Protein AF-A0A7C2CT03-F1 (afdb_monomer_lite)

Secondary structure (DSSP, 8-state):
--SHHHHHHHHHHHHHHHHHHHHHHHHHHHHTSHHHHHHHHHHHHHHT-HHHHHHHB-HHHHHHHT--HHHHHHHHHHHHTTPPPPPEEEEEEEPPSSTTEEEEEEEETT--TT-TTS--EEEEEEEETTEEEE-HHHHHHHHHHHHHHHTT--HHHHHHHHHHHHHHTT--S---STT----S-------

Foldseek 3Di:
DPDVVVVVVVVVVVVVVVVVVVVVVVVVVVCLDPVVLVVQCVVCQQVVVLVSQVVQADPCLCVQFVDDSVLSSVLSCVLQPPHGFADWDDKDWDDDPDPQKTKIFTDGPPQDPPDPPQQTQIWMWGQDPVGIGTPNVLNSLSSQLNSCVVVVDDSVVSLVVSVVSSVVSVGPQDDSPPSPRCPDPDPPPDD

Structure (mmCIF, N/CA/C/O backbone):
data_AF-A0A7C2CT03-F1
#
_entry.id   AF-A0A7C2CT03-F1
#
loop_
_atom_site.group_PDB
_atom_site.id
_atom_site.type_symbol
_atom_site.label_atom_id
_atom_site.label_alt_id
_atom_site.label_comp_id
_atom_site.label_asym_id
_atom_site.label_entity_id
_atom_site.label_seq_id
_atom_site.pdbx_PDB_ins_code
_atom_site.Cartn_x
_atom_site.Cartn_y
_atom_site.Cartn_z
_atom_site.occupancy
_atom_site.B_iso_or_equiv
_atom_site.auth_seq_id
_atom_site.auth_comp_id
_atom_site.auth_asym_id
_atom_site.auth_atom_id
_atom_site.pdbx_PDB_model_num
ATOM 1 N N . MET A 1 1 ? -24.334 -11.521 59.428 1.00 44.00 1 MET A N 1
ATOM 2 C CA . MET A 1 1 ? -23.231 -11.065 58.547 1.00 44.00 1 MET A CA 1
ATOM 3 C C . MET A 1 1 ? -23.462 -11.586 57.113 1.00 44.00 1 MET A C 1
ATOM 5 O O . MET A 1 1 ? -22.978 -12.649 56.764 1.00 44.00 1 MET A O 1
ATOM 9 N N . ARG A 1 2 ? -24.304 -10.932 56.291 1.00 47.50 2 ARG A N 1
ATOM 10 C CA . ARG A 1 2 ? -24.638 -11.388 54.908 1.00 47.50 2 ARG A CA 1
ATOM 11 C C . ARG A 1 2 ? -24.599 -10.282 53.842 1.00 47.50 2 ARG A C 1
ATOM 13 O O . ARG A 1 2 ? -24.749 -10.568 52.660 1.00 47.50 2 ARG A O 1
ATOM 20 N N . VAL A 1 3 ? -24.374 -9.032 54.247 1.00 48.06 3 VAL A N 1
ATOM 21 C CA . VAL A 1 3 ? -24.504 -7.856 53.368 1.00 48.06 3 VAL A CA 1
ATOM 22 C C . VAL A 1 3 ? -23.228 -7.608 52.544 1.00 48.06 3 VAL A C 1
ATOM 24 O O . VAL A 1 3 ? -23.310 -7.274 51.369 1.00 48.06 3 VAL A O 1
ATOM 27 N N . VAL A 1 4 ? -22.048 -7.921 53.089 1.00 50.97 4 VAL A N 1
ATOM 28 C CA . VAL A 1 4 ? -20.743 -7.613 52.463 1.00 50.97 4 VAL A CA 1
ATOM 29 C C . VAL A 1 4 ? -20.456 -8.426 51.184 1.00 50.97 4 VAL A C 1
ATOM 31 O O . VAL A 1 4 ? -19.754 -7.963 50.288 1.00 50.97 4 VAL A O 1
ATOM 34 N N . ILE A 1 5 ? -21.020 -9.633 51.048 1.00 50.72 5 ILE A N 1
ATOM 35 C CA . ILE A 1 5 ? -20.765 -10.518 49.891 1.00 50.72 5 ILE A CA 1
ATOM 36 C C . ILE A 1 5 ? -21.549 -10.062 48.646 1.00 50.72 5 ILE A C 1
ATOM 38 O O . ILE A 1 5 ? -21.087 -10.249 47.518 1.00 50.72 5 ILE A O 1
ATOM 42 N N . LYS A 1 6 ? -22.721 -9.437 48.831 1.00 52.91 6 LYS A N 1
ATOM 43 C CA . LYS A 1 6 ? -23.596 -9.017 47.724 1.00 52.91 6 LYS A CA 1
ATOM 44 C C . LYS A 1 6 ? -23.048 -7.782 47.000 1.00 52.91 6 LYS A C 1
ATOM 46 O O . LYS A 1 6 ? -23.176 -7.700 45.781 1.00 52.91 6 LYS A O 1
ATOM 51 N N . ASP A 1 7 ? -22.373 -6.887 47.721 1.00 60.88 7 ASP A N 1
ATOM 52 C CA . ASP A 1 7 ? -21.761 -5.691 47.133 1.00 60.88 7 ASP A CA 1
ATOM 53 C C . ASP A 1 7 ? -20.456 -5.990 46.396 1.00 60.88 7 ASP A C 1
ATOM 55 O O . ASP A 1 7 ? -20.262 -5.480 45.296 1.00 60.88 7 ASP A O 1
ATOM 59 N N . ARG A 1 8 ? -19.600 -6.893 46.898 1.00 62.38 8 ARG A N 1
ATOM 60 C CA . ARG A 1 8 ? -18.365 -7.283 46.185 1.00 62.38 8 ARG A CA 1
ATOM 61 C C . ARG A 1 8 ? -18.630 -7.808 44.770 1.00 62.38 8 ARG A C 1
ATOM 63 O O . ARG A 1 8 ? -17.858 -7.516 43.865 1.00 62.38 8 ARG A O 1
ATOM 70 N N . ARG A 1 9 ? -19.735 -8.534 44.558 1.00 68.38 9 ARG A N 1
ATOM 71 C CA . ARG A 1 9 ? -20.141 -9.011 43.222 1.00 68.38 9 ARG A CA 1
ATOM 72 C C . ARG A 1 9 ? -20.568 -7.872 42.293 1.00 68.38 9 ARG A C 1
ATOM 74 O O . ARG A 1 9 ? -20.219 -7.902 41.121 1.00 68.38 9 ARG A O 1
ATOM 81 N N . LYS A 1 10 ? -21.276 -6.860 42.805 1.00 73.25 10 LYS A N 1
ATOM 82 C CA . LYS A 1 10 ? -21.653 -5.671 42.020 1.00 73.25 10 LYS A CA 1
ATOM 83 C C . LYS A 1 10 ? -20.421 -4.863 41.618 1.00 73.25 10 LYS A C 1
ATOM 85 O O . LYS A 1 10 ? -20.280 -4.522 40.450 1.00 73.25 10 LYS A O 1
ATOM 90 N N . TRP A 1 11 ? -19.500 -4.641 42.554 1.00 76.75 11 TRP A N 1
ATOM 91 C CA . TRP A 1 11 ? -18.239 -3.948 42.282 1.00 76.75 11 TRP A CA 1
ATOM 92 C C . TRP A 1 11 ? -17.339 -4.724 41.314 1.00 76.75 11 TRP A C 1
ATOM 94 O O . TRP A 1 11 ? -16.719 -4.111 40.452 1.00 76.75 11 TRP A O 1
ATOM 104 N N . ALA A 1 12 ? -17.328 -6.059 41.379 1.00 78.12 12 ALA A N 1
ATOM 105 C CA . ALA A 1 12 ? -16.623 -6.892 40.406 1.00 78.12 12 ALA A CA 1
ATOM 106 C C . ALA A 1 12 ? -17.207 -6.762 38.986 1.00 78.12 12 ALA A C 1
ATOM 108 O O . ALA A 1 12 ? -16.449 -6.631 38.032 1.00 78.12 12 ALA A O 1
ATOM 109 N N . ILE A 1 13 ? -18.537 -6.738 38.836 1.00 82.00 13 ILE A N 1
ATOM 110 C CA . ILE A 1 13 ? -19.192 -6.539 37.530 1.00 82.00 13 ILE A CA 1
ATOM 111 C C . ILE A 1 13 ? -18.878 -5.146 36.969 1.00 82.00 13 ILE A C 1
ATOM 113 O O . ILE A 1 13 ? -18.538 -5.024 35.795 1.00 82.00 13 ILE A O 1
ATOM 117 N N . VAL A 1 14 ? -18.934 -4.104 37.806 1.00 80.88 14 VAL A N 1
ATOM 118 C CA . VAL A 1 14 ? -18.576 -2.734 37.404 1.00 80.88 14 VAL A CA 1
ATOM 119 C C . VAL A 1 14 ? -17.105 -2.652 36.990 1.00 80.88 14 VAL A C 1
ATOM 121 O O . VAL A 1 14 ? -16.802 -2.084 35.946 1.00 80.88 14 VAL A O 1
ATOM 124 N N . ALA A 1 15 ? -16.192 -3.267 37.745 1.00 80.38 15 ALA A N 1
ATOM 125 C CA . ALA A 1 15 ? -14.771 -3.294 37.407 1.00 80.38 15 ALA A CA 1
ATOM 126 C C . ALA A 1 15 ? -14.503 -4.015 36.077 1.00 80.38 15 ALA A C 1
ATOM 128 O O . ALA A 1 15 ? -13.742 -3.513 35.254 1.00 80.38 15 ALA A O 1
ATOM 129 N N . VAL A 1 16 ? -15.165 -5.150 35.823 1.00 84.12 16 VAL A N 1
ATOM 130 C CA . VAL A 1 16 ? -15.062 -5.866 34.541 1.00 84.12 16 VAL A CA 1
ATOM 131 C C . VAL A 1 16 ? -15.624 -5.025 33.395 1.00 84.12 16 VAL A C 1
ATOM 133 O O . VAL A 1 16 ? -14.984 -4.929 32.353 1.00 84.12 16 VAL A O 1
ATOM 136 N N . ALA A 1 17 ? -16.767 -4.361 33.581 1.00 79.69 17 ALA A N 1
ATOM 137 C CA . ALA A 1 17 ? -17.342 -3.479 32.566 1.00 79.69 17 ALA A CA 1
ATOM 138 C C . ALA A 1 17 ? -16.421 -2.288 32.240 1.00 79.69 17 ALA A C 1
ATOM 140 O O . ALA A 1 17 ? -16.246 -1.950 31.071 1.00 79.69 17 ALA A O 1
ATOM 141 N N . VAL A 1 18 ? -15.781 -1.692 33.251 1.00 86.12 18 VAL A N 1
ATOM 142 C CA . VAL A 1 18 ? -14.816 -0.597 33.070 1.00 86.12 18 VAL A CA 1
ATOM 143 C C . VAL A 1 18 ? -13.539 -1.085 32.385 1.00 86.12 18 VAL A C 1
ATOM 145 O O . VAL A 1 18 ? -13.058 -0.422 31.470 1.00 86.12 18 VAL A O 1
ATOM 148 N N . LEU A 1 19 ? -13.011 -2.255 32.759 1.00 87.06 19 LEU A N 1
ATOM 149 C CA . LEU A 1 19 ? -11.838 -2.847 32.107 1.00 87.06 19 LEU A CA 1
ATOM 150 C C . LEU A 1 19 ? -12.119 -3.204 30.645 1.00 87.06 19 LEU A C 1
ATOM 152 O O . LEU A 1 19 ? -11.306 -2.889 29.782 1.00 87.06 19 LEU A O 1
ATOM 156 N N . LEU A 1 20 ? -13.275 -3.804 30.350 1.00 86.50 20 LEU A N 1
ATOM 157 C CA . LEU A 1 20 ? -13.686 -4.118 28.980 1.00 86.50 20 LEU A CA 1
ATOM 158 C C . LEU A 1 20 ? -13.926 -2.846 28.157 1.00 86.50 20 LEU A C 1
ATOM 160 O O . LEU A 1 20 ? -13.494 -2.777 27.010 1.00 86.50 20 LEU A O 1
ATOM 164 N N . GLY A 1 21 ? -14.553 -1.820 28.741 1.00 83.19 21 GLY A N 1
ATOM 165 C CA . GLY A 1 21 ? -14.754 -0.522 28.092 1.00 83.19 21 GLY A CA 1
ATOM 166 C C . GLY A 1 21 ? -13.437 0.204 27.806 1.00 83.19 21 GLY A C 1
ATOM 167 O O . GLY A 1 21 ? -13.223 0.683 26.692 1.00 83.19 21 GLY A O 1
ATOM 168 N N . GLY A 1 22 ? -12.520 0.226 28.775 1.00 80.56 22 GLY A N 1
ATOM 169 C CA . GLY A 1 22 ? -11.178 0.787 28.616 1.00 80.56 22 GLY A CA 1
ATOM 170 C C . GLY A 1 22 ? -10.348 0.028 27.582 1.00 80.56 22 GLY A C 1
ATOM 171 O O . GLY A 1 22 ? -9.748 0.646 26.704 1.00 80.56 22 GLY A O 1
ATOM 172 N N . ALA A 1 23 ? -10.376 -1.307 27.617 1.00 82.81 23 ALA A N 1
ATOM 173 C CA . ALA A 1 23 ? -9.714 -2.154 26.628 1.00 82.81 23 ALA A CA 1
ATOM 174 C C . ALA A 1 23 ? -10.287 -1.943 25.220 1.00 82.81 23 ALA A C 1
ATOM 176 O O . ALA A 1 23 ? -9.527 -1.868 24.258 1.00 82.81 23 ALA A O 1
ATOM 177 N N . TYR A 1 24 ? -11.606 -1.782 25.089 1.00 84.25 24 TYR A N 1
ATOM 178 C CA . TYR A 1 24 ? -12.254 -1.493 23.812 1.00 84.25 24 TYR A CA 1
ATOM 179 C C . TYR A 1 24 ? -11.849 -0.126 23.250 1.00 84.25 24 TYR A C 1
ATOM 181 O O . TYR A 1 24 ? -11.524 -0.023 22.068 1.00 84.25 24 TYR A O 1
ATOM 189 N N . LEU A 1 25 ? -11.816 0.920 24.081 1.00 80.19 25 LEU A N 1
ATOM 190 C CA . LEU A 1 25 ? -11.365 2.251 23.666 1.00 80.19 25 LEU A CA 1
ATOM 191 C C . LEU A 1 25 ? -9.887 2.243 23.261 1.00 80.19 25 LEU A C 1
ATOM 193 O O . LEU A 1 25 ? -9.548 2.757 22.197 1.00 80.19 25 LEU A O 1
ATOM 197 N N . ALA A 1 26 ? -9.023 1.608 24.056 1.00 77.56 26 ALA A N 1
ATOM 198 C CA . ALA A 1 26 ? -7.605 1.460 23.738 1.00 77.56 26 ALA A CA 1
ATOM 199 C C . ALA A 1 26 ? -7.395 0.681 22.431 1.00 77.56 26 ALA A C 1
ATOM 201 O O . ALA A 1 26 ? -6.629 1.111 21.570 1.00 77.56 26 ALA A O 1
ATOM 202 N N . TYR A 1 27 ? -8.127 -0.420 22.241 1.00 78.06 27 TYR A N 1
ATOM 203 C CA . TYR A 1 27 ? -8.099 -1.200 21.006 1.00 78.06 27 TYR A CA 1
ATOM 204 C C . TYR A 1 27 ? -8.574 -0.378 19.807 1.00 78.06 27 TYR A C 1
ATOM 206 O O . TYR A 1 27 ? -7.917 -0.370 18.769 1.00 78.06 27 TYR A O 1
ATOM 214 N N . ARG A 1 28 ? -9.672 0.371 19.949 1.00 78.56 28 ARG A N 1
ATOM 215 C CA . ARG A 1 28 ? -10.188 1.245 18.891 1.00 78.56 28 ARG A CA 1
ATOM 216 C C . ARG A 1 28 ? -9.162 2.303 18.497 1.00 78.56 28 ARG A C 1
ATOM 218 O O . ARG A 1 28 ? -8.907 2.465 17.307 1.00 78.56 28 ARG A O 1
ATOM 225 N N . HIS A 1 29 ? -8.543 2.967 19.474 1.00 77.19 29 HIS A N 1
ATOM 226 C CA . HIS A 1 29 ? -7.478 3.937 19.222 1.00 77.19 29 HIS A CA 1
ATOM 227 C C . HIS A 1 29 ? -6.274 3.297 18.526 1.00 77.19 29 HIS A C 1
ATOM 229 O O . HIS A 1 29 ? -5.779 3.842 17.539 1.00 77.19 29 HIS A O 1
ATOM 235 N N . TYR A 1 30 ? -5.851 2.115 18.975 1.00 74.88 30 TYR A N 1
ATOM 236 C CA . TYR A 1 30 ? -4.737 1.383 18.379 1.00 74.88 30 TYR A CA 1
ATOM 237 C C . TYR A 1 30 ? -5.008 0.970 16.925 1.00 74.88 30 TYR A C 1
ATOM 239 O O . TYR A 1 30 ? -4.177 1.222 16.053 1.00 74.88 30 TYR A O 1
ATOM 247 N N . VAL A 1 31 ? -6.183 0.407 16.634 1.00 78.31 31 VAL A N 1
ATOM 248 C CA . VAL A 1 31 ? -6.575 -0.021 15.278 1.00 78.31 31 VAL A CA 1
ATOM 249 C C . VAL A 1 31 ? -6.737 1.170 14.329 1.00 78.31 31 VAL A C 1
ATOM 251 O O . VAL A 1 31 ? -6.505 1.034 13.131 1.00 78.31 31 VAL A O 1
ATOM 254 N N . SER A 1 32 ? -7.086 2.347 14.855 1.00 76.88 32 SER A N 1
ATOM 255 C CA . SER A 1 32 ? -7.121 3.602 14.094 1.00 76.88 32 SER A CA 1
ATOM 256 C C . SER A 1 32 ? -5.772 4.320 13.995 1.00 76.88 32 SER A C 1
ATOM 258 O O . SER A 1 32 ? -5.695 5.375 13.366 1.00 76.88 32 SER A O 1
ATOM 260 N N . SER A 1 33 ? -4.718 3.796 14.630 1.00 86.69 33 SER A N 1
ATOM 261 C CA . SER A 1 33 ? -3.406 4.435 14.592 1.00 86.69 33 SER A CA 1
ATOM 262 C C . SER A 1 33 ? -2.794 4.321 13.192 1.00 86.69 33 SER A C 1
ATOM 264 O O . SER A 1 33 ? -2.922 3.282 12.534 1.00 86.69 33 SER A O 1
ATOM 266 N N . PRO A 1 34 ? -2.084 5.359 12.728 1.00 89.50 34 PRO A N 1
ATOM 267 C CA . PRO A 1 34 ? -1.497 5.345 11.395 1.00 89.50 34 PRO A CA 1
ATOM 268 C C . PRO A 1 34 ? -0.425 4.252 11.272 1.00 89.50 34 PRO A C 1
ATOM 270 O O . PRO A 1 34 ? -0.328 3.592 10.242 1.00 89.50 34 PRO A O 1
ATOM 273 N N . TYR A 1 35 ? 0.300 3.959 12.357 1.00 89.44 35 TYR A N 1
ATOM 274 C CA . TYR A 1 35 ? 1.251 2.848 12.402 1.00 89.44 35 TYR A CA 1
ATOM 275 C C . TYR A 1 35 ? 0.579 1.489 12.149 1.00 89.44 35 TYR A C 1
ATOM 277 O O . TYR A 1 35 ? 1.067 0.701 11.340 1.00 89.44 35 TYR A O 1
ATOM 285 N N . PHE A 1 36 ? -0.565 1.217 12.786 1.00 91.00 36 PHE A N 1
ATOM 286 C CA . PHE A 1 36 ? -1.291 -0.040 12.586 1.00 91.00 36 PHE A CA 1
ATOM 287 C C . PHE A 1 36 ? -1.796 -0.191 11.147 1.00 91.00 36 PHE A C 1
ATOM 289 O O . PHE A 1 36 ? -1.672 -1.263 10.549 1.00 91.00 36 PHE A O 1
ATOM 296 N N . ILE A 1 37 ? -2.332 0.889 10.570 1.00 92.69 37 ILE A N 1
ATOM 297 C CA . ILE A 1 37 ? -2.778 0.910 9.172 1.00 92.69 37 ILE A CA 1
ATOM 298 C C . ILE A 1 37 ? -1.597 0.662 8.237 1.00 92.69 37 ILE A C 1
ATOM 300 O O . ILE A 1 37 ? -1.712 -0.162 7.333 1.00 92.69 37 ILE A O 1
ATOM 304 N N . LYS A 1 38 ? -0.449 1.300 8.489 1.00 93.31 38 LYS A N 1
ATOM 305 C CA . LYS A 1 38 ? 0.784 1.075 7.731 1.00 93.31 38 LYS A CA 1
ATOM 306 C C . LYS A 1 38 ? 1.237 -0.384 7.797 1.00 93.31 38 LYS A C 1
ATOM 308 O O . LYS A 1 38 ? 1.501 -0.976 6.755 1.00 93.31 38 LYS A O 1
ATOM 313 N N . GLU A 1 39 ? 1.298 -0.995 8.979 1.00 94.06 39 GLU A N 1
ATOM 314 C CA . GLU A 1 39 ? 1.708 -2.401 9.123 1.00 94.06 39 GLU A CA 1
ATOM 315 C C . GLU A 1 39 ? 0.755 -3.351 8.387 1.00 94.06 39 GLU A C 1
ATOM 317 O O . GLU A 1 39 ? 1.200 -4.263 7.684 1.00 94.06 39 GLU A O 1
ATOM 322 N N . ARG A 1 40 ? -0.559 -3.106 8.471 1.00 94.44 40 ARG A N 1
ATOM 323 C CA . ARG A 1 40 ? -1.541 -3.874 7.698 1.00 94.44 40 ARG A CA 1
ATOM 324 C C . ARG A 1 40 ? -1.399 -3.667 6.196 1.00 94.44 40 ARG A C 1
ATOM 326 O O . ARG A 1 40 ? -1.456 -4.652 5.468 1.00 94.44 40 ARG A O 1
ATOM 333 N N . ALA A 1 41 ? -1.193 -2.435 5.741 1.00 94.50 41 ALA A N 1
ATOM 334 C CA . ALA A 1 41 ? -1.021 -2.126 4.327 1.00 94.50 41 ALA A CA 1
ATOM 335 C C . ALA A 1 41 ? 0.230 -2.799 3.752 1.00 94.50 41 ALA A C 1
ATOM 337 O O . ALA A 1 41 ? 0.150 -3.427 2.703 1.00 94.50 41 ALA A O 1
ATOM 338 N N . VAL A 1 42 ? 1.364 -2.751 4.462 1.00 93.50 42 VAL A N 1
ATOM 339 C CA . VAL A 1 42 ? 2.596 -3.440 4.045 1.00 93.50 42 VAL A CA 1
ATOM 340 C C . VAL A 1 42 ? 2.384 -4.947 3.986 1.00 93.50 42 VAL A C 1
ATOM 342 O O . VAL A 1 42 ? 2.721 -5.570 2.983 1.00 93.50 42 VAL A O 1
ATOM 345 N N . LYS A 1 43 ? 1.797 -5.547 5.028 1.00 93.50 43 LYS A N 1
ATOM 346 C CA . LYS A 1 43 ? 1.516 -6.987 5.034 1.00 93.50 43 LYS A CA 1
ATOM 347 C C . LYS A 1 43 ? 0.609 -7.383 3.868 1.00 93.50 43 LYS A C 1
ATOM 349 O O . LYS A 1 43 ? 0.882 -8.379 3.201 1.00 93.50 43 LYS A O 1
ATOM 354 N N . ALA A 1 44 ? -0.445 -6.610 3.621 1.00 93.62 44 ALA A N 1
ATOM 355 C CA . ALA A 1 44 ? -1.379 -6.852 2.531 1.00 93.62 44 ALA A CA 1
ATOM 356 C C . ALA A 1 44 ? -0.694 -6.725 1.164 1.00 93.62 44 ALA A C 1
ATOM 358 O O . ALA A 1 44 ? -0.833 -7.607 0.325 1.00 93.62 44 ALA A O 1
ATOM 359 N N . LEU A 1 45 ? 0.137 -5.698 0.976 1.00 92.25 45 LEU A N 1
ATOM 360 C CA . LEU A 1 45 ? 0.898 -5.491 -0.252 1.00 92.25 45 LEU A CA 1
ATOM 361 C C . LEU A 1 45 ? 1.878 -6.640 -0.536 1.00 92.25 45 LEU A C 1
ATOM 363 O O . LEU A 1 45 ? 1.915 -7.147 -1.652 1.00 92.25 45 LEU A O 1
ATOM 367 N N . LEU A 1 46 ? 2.636 -7.086 0.471 1.00 90.31 46 LEU A N 1
ATOM 368 C CA . LEU A 1 46 ? 3.600 -8.186 0.321 1.00 90.31 46 LEU A CA 1
ATOM 369 C C . LEU A 1 46 ? 2.924 -9.541 0.067 1.00 90.31 46 LEU A C 1
ATOM 371 O O . LEU A 1 46 ? 3.492 -10.389 -0.614 1.00 90.31 46 LEU A O 1
ATOM 375 N N . SER A 1 47 ? 1.723 -9.750 0.610 1.00 90.06 47 SER A N 1
ATOM 376 C CA . SER A 1 47 ? 0.958 -10.993 0.430 1.00 90.06 47 SER A CA 1
ATOM 377 C C . SER A 1 47 ? 0.008 -10.977 -0.771 1.00 90.06 47 SER A C 1
ATOM 379 O O . SER A 1 47 ? -0.574 -12.012 -1.087 1.00 90.06 47 SER A O 1
ATOM 381 N N . GLY A 1 48 ? -0.151 -9.835 -1.448 1.00 89.19 48 GLY A N 1
ATOM 382 C CA . GLY A 1 48 ? -1.121 -9.672 -2.533 1.00 89.19 48 GLY A CA 1
ATOM 383 C C . GLY A 1 48 ? -2.585 -9.636 -2.067 1.00 89.19 48 GLY A C 1
ATOM 384 O O . GLY A 1 48 ? -3.480 -9.912 -2.860 1.00 89.19 48 GLY A O 1
ATOM 385 N N . ASP A 1 49 ? -2.852 -9.307 -0.800 1.00 93.56 49 ASP A N 1
ATOM 386 C CA . ASP A 1 49 ? -4.206 -9.171 -0.249 1.00 93.56 49 ASP 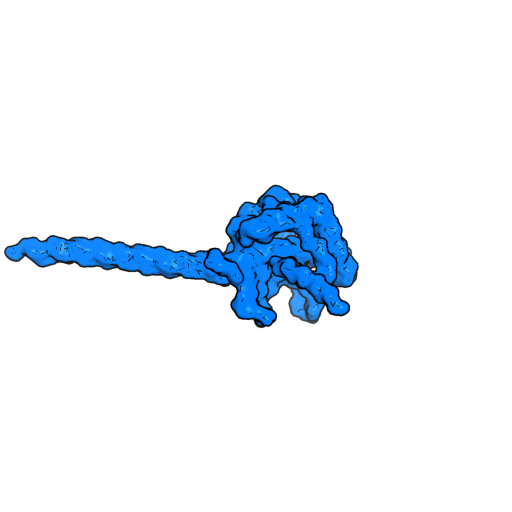A CA 1
ATOM 387 C C . ASP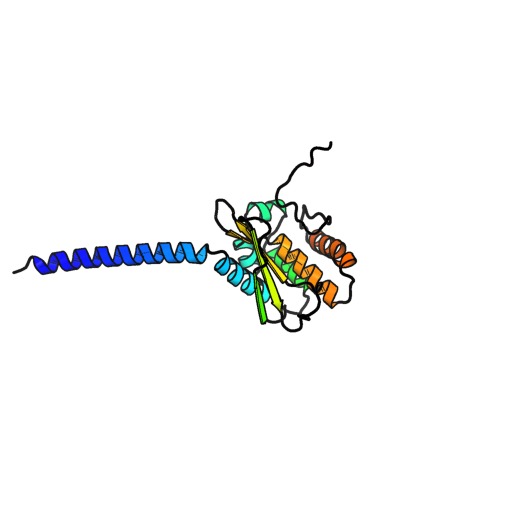 A 1 49 ? -4.841 -7.827 -0.662 1.00 93.56 49 ASP A C 1
ATOM 389 O O . ASP A 1 49 ? -4.822 -6.826 0.064 1.00 93.56 49 ASP A O 1
ATOM 393 N N . CYS A 1 50 ? -5.404 -7.804 -1.870 1.00 94.19 50 CYS A N 1
ATOM 394 C CA . CYS A 1 50 ? -6.038 -6.621 -2.457 1.00 94.19 50 CYS A CA 1
ATOM 395 C C . CYS A 1 50 ? -7.316 -6.192 -1.726 1.00 94.19 50 CYS A C 1
ATOM 397 O O . CYS A 1 50 ? -7.639 -5.002 -1.713 1.00 94.19 50 CYS A O 1
ATOM 399 N N . GLU A 1 51 ? -8.039 -7.131 -1.104 1.00 95.62 51 GLU A N 1
ATOM 400 C CA . GLU A 1 51 ? -9.224 -6.816 -0.301 1.00 95.62 51 GLU A CA 1
ATOM 401 C C . GLU A 1 51 ? -8.843 -5.950 0.895 1.00 95.62 51 GLU A C 1
ATOM 403 O O . GLU A 1 51 ? -9.462 -4.911 1.136 1.00 95.62 51 GLU A O 1
ATOM 408 N N . THR A 1 52 ? -7.812 -6.355 1.639 1.00 95.31 52 THR A N 1
ATOM 409 C CA . THR A 1 52 ? -7.344 -5.584 2.789 1.00 95.31 52 THR A CA 1
ATOM 410 C C . THR A 1 52 ? -6.825 -4.218 2.356 1.00 95.31 52 THR A C 1
ATOM 412 O O . THR A 1 52 ? -7.146 -3.232 3.018 1.00 95.31 52 THR A O 1
ATOM 415 N N . LEU A 1 53 ? -6.100 -4.120 1.236 1.00 94.44 53 LEU A N 1
ATOM 416 C CA . LEU A 1 53 ? -5.668 -2.824 0.697 1.00 94.44 53 LEU A CA 1
ATOM 417 C C . LEU A 1 53 ? -6.859 -1.894 0.432 1.00 94.44 53 LEU A C 1
ATOM 419 O O . LEU A 1 53 ? -6.861 -0.770 0.927 1.00 94.44 53 LEU A O 1
ATOM 423 N N . CYS A 1 54 ? -7.906 -2.376 -0.243 1.00 94.81 54 CYS A N 1
ATOM 424 C CA . CYS A 1 54 ? -9.104 -1.573 -0.503 1.00 94.81 54 CYS A CA 1
ATOM 425 C C . CYS A 1 54 ? -9.844 -1.190 0.788 1.00 94.81 54 CYS A C 1
ATOM 427 O O . CYS A 1 54 ? -10.295 -0.058 0.923 1.00 94.81 54 CYS A O 1
ATOM 429 N N . ARG A 1 55 ? -9.941 -2.090 1.778 1.00 94.56 55 ARG A N 1
ATOM 430 C CA . ARG A 1 55 ? -10.608 -1.802 3.067 1.00 94.56 55 ARG A CA 1
ATOM 431 C C . ARG A 1 55 ? -9.907 -0.716 3.888 1.00 94.56 55 ARG A C 1
ATOM 433 O O . ARG A 1 55 ? -10.557 -0.045 4.690 1.00 94.56 55 ARG A O 1
ATOM 440 N N . LEU A 1 56 ? -8.590 -0.570 3.742 1.00 93.81 56 LEU A N 1
ATOM 441 C CA . LEU A 1 56 ? -7.810 0.463 4.433 1.00 93.81 56 LEU A CA 1
ATOM 442 C C . LEU A 1 56 ? -7.904 1.833 3.744 1.00 93.81 56 LEU A C 1
ATOM 444 O O . LEU A 1 56 ? -7.556 2.845 4.356 1.00 93.81 56 LEU A O 1
ATOM 448 N N . THR A 1 57 ? -8.379 1.869 2.503 1.00 92.62 57 THR A N 1
ATOM 449 C CA . THR A 1 57 ? -8.494 3.071 1.675 1.00 92.62 57 THR A CA 1
ATOM 450 C C . THR A 1 57 ? -9.791 3.828 1.929 1.00 92.62 57 THR A C 1
ATOM 452 O O . THR A 1 57 ? -10.755 3.300 2.489 1.00 92.62 57 THR A O 1
ATOM 455 N N . ASP A 1 58 ? -9.791 5.118 1.596 1.00 90.38 58 ASP A N 1
ATOM 456 C CA . ASP A 1 58 ? -10.995 5.932 1.676 1.00 90.38 58 ASP A CA 1
ATOM 457 C C . ASP A 1 58 ? -11.984 5.595 0.548 1.00 90.38 58 ASP A C 1
ATOM 459 O O . ASP A 1 58 ? -11.602 5.415 -0.608 1.00 90.38 58 ASP A O 1
ATOM 463 N N . GLU A 1 59 ? -13.274 5.527 0.879 1.00 89.88 59 GLU A N 1
ATOM 464 C CA . GLU A 1 59 ? -14.332 5.170 -0.075 1.00 89.88 59 GLU A CA 1
ATOM 465 C C . GLU A 1 59 ? -14.439 6.169 -1.234 1.00 89.88 59 GLU A C 1
ATOM 467 O O . GLU A 1 59 ? -14.761 5.765 -2.353 1.00 89.88 59 GLU A O 1
ATOM 472 N N . GLU A 1 60 ? -14.164 7.456 -0.994 1.00 88.44 60 GLU A N 1
ATOM 473 C CA . GLU A 1 60 ? -14.192 8.474 -2.045 1.00 88.44 60 GLU A CA 1
ATOM 474 C C . GLU A 1 60 ? -13.030 8.285 -3.021 1.00 88.44 60 GLU A C 1
ATOM 476 O O . GLU A 1 60 ? -13.224 8.419 -4.228 1.00 88.44 60 GLU A O 1
ATOM 481 N N . GLU A 1 61 ? -11.841 7.891 -2.544 1.00 87.88 61 GLU A N 1
ATOM 482 C CA . GLU A 1 61 ? -10.731 7.527 -3.433 1.00 87.88 61 GLU A CA 1
ATOM 483 C C . GLU A 1 61 ? -11.102 6.319 -4.298 1.00 87.88 61 GLU A C 1
ATOM 485 O O . GLU A 1 61 ? -10.927 6.371 -5.519 1.00 87.88 61 GLU A O 1
ATOM 490 N N . LEU A 1 62 ? -11.655 5.263 -3.686 1.00 90.44 62 LEU A N 1
ATOM 491 C CA . LEU A 1 62 ? -12.039 4.049 -4.408 1.00 90.44 62 LEU A CA 1
ATOM 492 C C . LEU A 1 62 ? -13.048 4.348 -5.519 1.00 90.44 62 LEU A C 1
ATOM 494 O O . LEU A 1 62 ? -12.859 3.925 -6.659 1.00 90.44 62 LEU A O 1
ATOM 498 N N . LYS A 1 63 ? -14.089 5.129 -5.213 1.00 88.94 63 LYS A N 1
ATOM 499 C CA . LYS A 1 63 ? -15.109 5.525 -6.194 1.00 88.94 63 LYS A CA 1
ATOM 500 C C . LYS A 1 63 ? -14.533 6.428 -7.278 1.00 88.94 63 LYS A C 1
ATOM 502 O O . LYS A 1 63 ? -14.740 6.167 -8.461 1.00 88.94 63 LYS A O 1
ATOM 507 N N . ARG A 1 64 ? -13.797 7.474 -6.890 1.00 87.81 64 ARG A N 1
ATOM 508 C CA . ARG A 1 64 ? -13.242 8.475 -7.816 1.00 87.81 64 ARG A CA 1
ATOM 509 C C . ARG A 1 64 ? -12.305 7.845 -8.840 1.00 87.81 64 ARG A C 1
ATOM 511 O O . ARG A 1 64 ? -12.327 8.230 -10.007 1.00 87.81 64 ARG A O 1
ATOM 518 N N . LEU A 1 65 ? -11.481 6.897 -8.404 1.00 88.00 65 LEU A N 1
ATOM 519 C CA . LEU A 1 65 ? -10.462 6.270 -9.244 1.00 88.00 65 LEU A CA 1
ATOM 520 C C . LEU A 1 65 ? -10.916 4.942 -9.860 1.00 88.00 65 LEU A C 1
ATOM 522 O O . LEU A 1 65 ? -10.161 4.365 -10.639 1.00 88.00 65 LEU A O 1
ATOM 526 N N . ASN A 1 66 ? -12.141 4.489 -9.569 1.00 89.50 66 ASN A N 1
ATOM 527 C CA . ASN A 1 66 ? -12.661 3.183 -9.977 1.00 89.50 66 ASN A CA 1
ATOM 528 C C . ASN A 1 66 ? -11.754 2.028 -9.504 1.00 89.50 66 ASN A C 1
ATOM 530 O O . ASN A 1 66 ? -11.368 1.163 -10.284 1.00 89.50 66 ASN A O 1
ATOM 534 N N . LEU A 1 67 ? -11.365 2.047 -8.226 1.00 90.50 67 LEU A N 1
ATOM 535 C CA . LEU A 1 67 ? -10.548 1.002 -7.611 1.00 90.50 67 LEU A CA 1
ATOM 536 C C . LEU A 1 67 ? -11.450 -0.038 -6.946 1.00 90.50 67 LEU A C 1
ATOM 538 O O . LEU A 1 67 ? -12.177 0.264 -6.000 1.00 90.50 67 LEU A O 1
ATOM 542 N N . THR A 1 68 ? -11.350 -1.277 -7.416 1.00 94.44 68 THR A N 1
ATOM 543 C CA . THR A 1 68 ? -11.931 -2.458 -6.767 1.00 94.44 68 THR A CA 1
ATOM 544 C C . THR A 1 68 ? -10.829 -3.469 -6.445 1.00 94.44 68 THR A C 1
ATOM 546 O O . THR A 1 68 ? -9.752 -3.399 -7.051 1.00 94.44 68 THR A O 1
ATOM 549 N N . PRO A 1 69 ? -11.056 -4.426 -5.524 1.00 95.31 69 PRO A N 1
ATOM 550 C CA . PRO A 1 69 ? -10.083 -5.477 -5.231 1.00 95.31 69 PRO A CA 1
ATOM 551 C C . PRO A 1 69 ? -9.607 -6.221 -6.485 1.00 95.31 69 PRO A C 1
ATOM 553 O O . PRO A 1 69 ? -8.421 -6.522 -6.599 1.00 95.31 69 PRO A O 1
ATOM 556 N N . GLU A 1 70 ? -10.493 -6.453 -7.455 1.00 94.38 70 GLU A N 1
ATOM 557 C CA . GLU A 1 70 ? -10.187 -7.129 -8.719 1.00 94.38 70 GLU A CA 1
ATOM 558 C C . GLU A 1 70 ? -9.226 -6.307 -9.581 1.00 94.38 70 GLU A C 1
ATOM 560 O O . GLU A 1 70 ? -8.236 -6.846 -10.073 1.00 94.38 70 GLU A O 1
ATOM 565 N N . ILE A 1 71 ? -9.480 -5.001 -9.725 1.00 93.19 71 ILE A N 1
ATOM 566 C CA . ILE A 1 71 ? -8.615 -4.085 -10.485 1.00 93.19 71 ILE A CA 1
ATOM 567 C C . ILE A 1 71 ? -7.247 -3.973 -9.812 1.00 93.19 71 ILE A C 1
ATOM 569 O O . ILE A 1 71 ? -6.215 -4.070 -10.472 1.00 93.19 71 ILE A O 1
ATOM 573 N N . VAL A 1 72 ? -7.223 -3.824 -8.487 1.00 93.75 72 VAL A N 1
ATOM 574 C CA . VAL A 1 72 ? -5.988 -3.733 -7.696 1.00 93.75 72 VAL A CA 1
ATOM 575 C C . VAL A 1 72 ? -5.156 -5.005 -7.853 1.00 93.75 72 VAL A C 1
ATOM 577 O O . VAL A 1 72 ? -3.956 -4.929 -8.113 1.00 93.75 72 VAL A O 1
ATOM 580 N N . CYS A 1 73 ? -5.787 -6.174 -7.768 1.00 93.31 73 CYS A N 1
ATOM 581 C CA . CYS A 1 73 ? -5.121 -7.454 -7.984 1.00 93.31 73 CYS A CA 1
ATOM 582 C C . CYS A 1 73 ? -4.633 -7.634 -9.421 1.00 93.31 73 CYS A C 1
ATOM 584 O O . CYS A 1 73 ? -3.525 -8.133 -9.616 1.00 93.31 73 CYS A O 1
ATOM 586 N N . ALA A 1 74 ? -5.412 -7.216 -10.420 1.00 91.94 74 ALA A N 1
ATOM 587 C CA . ALA A 1 74 ? -4.998 -7.266 -11.819 1.00 91.94 74 ALA A CA 1
ATOM 588 C C . ALA A 1 74 ? -3.753 -6.403 -12.064 1.00 91.94 74 ALA A C 1
ATOM 590 O O . ALA A 1 74 ? -2.786 -6.895 -12.640 1.00 91.94 74 ALA A O 1
ATOM 591 N N . VAL A 1 75 ? -3.733 -5.172 -11.540 1.00 92.44 75 VAL A N 1
ATOM 592 C CA . VAL A 1 75 ? -2.571 -4.273 -11.607 1.00 92.44 75 VAL A CA 1
ATOM 593 C C . VAL A 1 75 ? -1.357 -4.897 -10.928 1.00 92.44 75 VAL A C 1
ATOM 595 O O . VAL A 1 75 ? -0.295 -4.981 -11.537 1.00 92.44 75 VAL A O 1
ATOM 598 N N . LEU A 1 76 ? -1.488 -5.350 -9.676 1.00 91.69 76 LEU A N 1
ATOM 599 C CA . LEU A 1 76 ? -0.359 -5.923 -8.939 1.00 91.69 76 LEU A CA 1
ATOM 600 C C . LEU A 1 76 ? 0.188 -7.173 -9.636 1.00 91.69 76 LEU A C 1
ATOM 602 O O . LEU A 1 76 ? 1.402 -7.332 -9.727 1.00 91.69 76 LEU A O 1
ATOM 606 N N . LYS A 1 77 ? -0.687 -8.027 -10.175 1.00 90.44 77 LYS A N 1
ATOM 607 C CA . LYS A 1 77 ? -0.293 -9.225 -10.923 1.00 90.44 77 LYS A CA 1
ATOM 608 C C . LYS A 1 77 ? 0.393 -8.886 -12.246 1.00 90.44 77 LYS A C 1
ATOM 610 O O . LYS A 1 77 ? 1.362 -9.547 -12.595 1.00 90.44 77 LYS A O 1
ATOM 615 N N . ASP A 1 78 ? -0.085 -7.880 -12.968 1.00 89.56 78 ASP A N 1
ATOM 616 C CA . ASP A 1 78 ? 0.515 -7.432 -14.229 1.00 89.56 78 ASP A CA 1
ATOM 617 C C . ASP A 1 78 ? 1.902 -6.814 -13.999 1.00 89.56 78 ASP A C 1
ATOM 619 O O . ASP A 1 78 ? 2.883 -7.186 -14.639 1.00 89.56 78 ASP A O 1
ATOM 623 N N . VAL A 1 79 ? 2.017 -5.936 -13.000 1.00 88.06 79 VAL A N 1
ATOM 624 C CA . VAL A 1 79 ? 3.268 -5.241 -12.675 1.00 88.06 79 VAL A CA 1
ATOM 625 C C . VAL A 1 79 ? 4.301 -6.198 -12.082 1.00 88.06 79 VAL A C 1
ATOM 627 O O . VAL A 1 79 ? 5.469 -6.197 -12.474 1.00 88.06 79 VAL A O 1
ATOM 630 N N . LEU A 1 80 ? 3.909 -7.028 -11.117 1.00 85.69 80 LEU A N 1
ATOM 631 C CA . LEU A 1 80 ? 4.850 -7.900 -10.416 1.00 85.69 80 LEU A CA 1
ATOM 632 C C . LEU A 1 80 ? 5.092 -9.219 -11.169 1.00 85.69 80 LEU A C 1
ATOM 634 O O . LEU A 1 80 ? 6.197 -9.767 -11.093 1.00 85.69 80 LEU A O 1
ATOM 638 N N . GLY A 1 81 ? 4.130 -9.673 -11.975 1.00 79.88 81 GLY A N 1
ATOM 639 C CA . GLY A 1 81 ? 4.164 -10.943 -12.695 1.00 79.88 81 GLY A CA 1
ATOM 640 C C . GLY A 1 81 ? 3.963 -12.135 -11.756 1.00 79.88 81 GLY A C 1
ATOM 641 O O . GLY A 1 81 ? 3.105 -12.124 -10.877 1.00 79.88 81 GLY A O 1
ATOM 642 N N . LEU A 1 82 ? 4.783 -13.178 -11.934 1.00 62.22 82 LEU A N 1
ATOM 643 C CA . LEU A 1 82 ? 4.877 -14.312 -10.997 1.00 62.22 82 LEU A CA 1
ATOM 644 C C . LEU A 1 82 ? 5.767 -14.007 -9.780 1.00 62.22 82 LEU A C 1
ATOM 646 O O . LEU A 1 82 ? 5.866 -14.823 -8.864 1.00 62.22 82 LEU A O 1
ATOM 650 N N . SER A 1 83 ? 6.458 -12.867 -9.779 1.00 64.94 83 SER A N 1
ATOM 651 C CA . SER A 1 83 ? 7.346 -12.477 -8.690 1.00 64.94 83 SER A CA 1
ATOM 652 C C . SER A 1 83 ? 6.542 -11.823 -7.574 1.00 64.94 83 SER A C 1
ATOM 654 O O . SER A 1 83 ? 5.768 -10.907 -7.823 1.00 64.94 83 SER A O 1
ATOM 656 N N . GLN A 1 84 ? 6.757 -12.250 -6.333 1.00 76.75 84 GLN A N 1
ATOM 657 C CA . GLN A 1 84 ? 6.317 -11.471 -5.177 1.00 76.75 84 GLN A CA 1
ATOM 658 C C . GLN A 1 84 ? 7.281 -10.304 -4.942 1.00 76.75 84 GLN A C 1
ATOM 660 O O . GLN A 1 84 ? 8.435 -10.331 -5.384 1.00 76.75 84 GLN A O 1
ATOM 665 N N . LEU A 1 85 ? 6.808 -9.277 -4.237 1.00 83.31 85 LEU A N 1
ATOM 666 C CA . LEU A 1 85 ? 7.706 -8.259 -3.706 1.00 83.31 85 LEU A CA 1
ATOM 667 C C . LEU A 1 85 ? 8.719 -8.924 -2.755 1.00 83.31 85 LEU A C 1
ATOM 669 O O . LEU A 1 85 ? 8.327 -9.793 -1.971 1.00 83.31 85 LEU A O 1
ATOM 673 N N . PRO A 1 86 ? 10.007 -8.540 -2.802 1.00 85.19 86 PRO A N 1
ATOM 674 C CA . PRO A 1 86 ? 10.986 -9.030 -1.846 1.00 85.19 86 PRO A CA 1
ATOM 675 C C . PRO A 1 86 ? 10.572 -8.720 -0.399 1.00 85.19 86 PRO A C 1
ATOM 677 O O . PRO A 1 86 ? 9.819 -7.771 -0.160 1.00 85.19 86 PRO A O 1
ATOM 680 N N . PRO A 1 87 ? 11.084 -9.474 0.586 1.00 87.31 87 PRO A N 1
ATOM 681 C CA . PRO A 1 87 ? 10.813 -9.204 1.992 1.00 87.31 87 PRO A CA 1
ATOM 682 C C . PRO A 1 87 ? 11.214 -7.782 2.406 1.00 87.31 87 PRO A C 1
ATOM 684 O O . PRO A 1 87 ? 12.232 -7.253 1.957 1.00 87.31 87 PRO A O 1
ATOM 687 N N . ARG A 1 88 ? 10.435 -7.180 3.310 1.00 88.69 88 ARG A N 1
ATOM 688 C CA . ARG A 1 88 ? 10.766 -5.907 3.969 1.00 88.69 88 ARG A CA 1
ATOM 689 C C . ARG A 1 88 ? 11.992 -6.075 4.868 1.00 88.69 88 ARG A C 1
ATOM 691 O O . ARG A 1 88 ? 12.034 -6.999 5.676 1.00 88.69 88 ARG A O 1
ATOM 698 N N . VAL A 1 89 ? 12.933 -5.136 4.780 1.00 87.56 89 VAL A N 1
ATOM 699 C CA . VAL A 1 89 ? 14.140 -5.078 5.628 1.00 87.56 89 VAL A CA 1
ATOM 700 C C . VAL A 1 89 ? 14.128 -3.912 6.614 1.00 87.56 89 VAL A C 1
ATOM 702 O O . VAL A 1 89 ? 14.807 -3.965 7.634 1.00 87.56 89 VAL A O 1
ATOM 705 N N . GLY A 1 90 ? 13.330 -2.876 6.357 1.00 85.50 90 GLY A N 1
ATOM 706 C CA . GLY A 1 90 ? 13.203 -1.738 7.260 1.00 85.50 90 GLY A CA 1
ATOM 707 C C . GLY A 1 90 ? 12.200 -0.710 6.764 1.00 85.50 90 GLY A C 1
ATOM 708 O O . GLY A 1 90 ? 11.684 -0.815 5.652 1.00 85.50 90 GLY A O 1
ATOM 709 N N . ASP A 1 91 ? 11.944 0.300 7.592 1.00 89.38 91 ASP A N 1
ATOM 710 C CA . ASP A 1 91 ? 11.128 1.449 7.212 1.00 89.38 91 ASP A CA 1
ATOM 711 C C . ASP A 1 91 ? 11.733 2.744 7.731 1.00 89.38 91 ASP A C 1
ATOM 713 O O . ASP A 1 91 ? 12.357 2.776 8.793 1.00 89.38 91 ASP A O 1
ATOM 717 N N . ARG A 1 92 ? 11.443 3.833 7.029 1.00 86.38 92 ARG A N 1
ATOM 718 C CA . ARG A 1 92 ? 11.739 5.190 7.472 1.00 86.38 92 ARG A CA 1
ATOM 719 C C . ARG A 1 92 ? 10.486 6.033 7.344 1.00 86.38 92 ARG A C 1
ATOM 721 O O . ARG A 1 92 ? 9.918 6.140 6.258 1.00 86.38 92 ARG A O 1
ATOM 728 N N . LEU A 1 93 ? 10.062 6.631 8.454 1.00 85.69 93 LEU A N 1
ATOM 729 C CA . LEU A 1 93 ? 9.064 7.692 8.410 1.00 85.69 93 LEU A CA 1
ATOM 730 C C . LEU A 1 93 ? 9.694 8.891 7.698 1.00 85.69 93 LEU A C 1
ATOM 732 O O . LEU A 1 93 ? 10.766 9.359 8.086 1.00 85.69 93 LEU A O 1
ATOM 736 N N . VAL A 1 94 ? 9.045 9.343 6.635 1.00 83.50 94 VAL A N 1
ATOM 737 C CA . VAL A 1 94 ? 9.390 10.582 5.949 1.00 83.50 94 VAL A CA 1
ATOM 738 C C . VAL A 1 94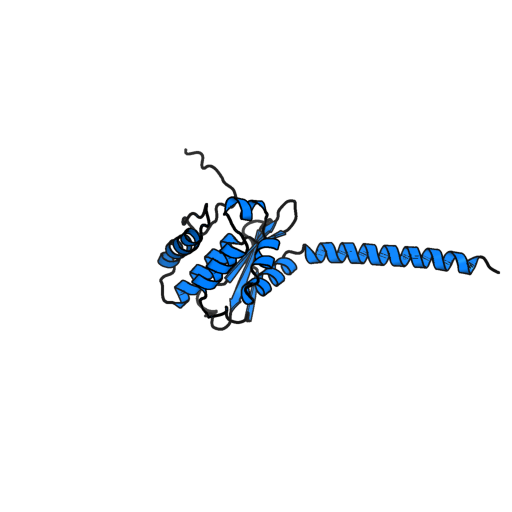 ? 8.710 11.708 6.706 1.00 83.50 94 VAL A C 1
ATOM 740 O O . VAL A 1 94 ? 7.537 11.591 7.069 1.00 83.50 94 VAL A O 1
ATOM 743 N N . GLU A 1 95 ? 9.457 12.777 6.969 1.00 73.75 95 GLU A N 1
ATOM 744 C CA . GLU A 1 95 ? 8.898 13.960 7.608 1.00 73.75 95 GLU A CA 1
ATOM 745 C C . GLU A 1 95 ? 7.725 14.472 6.761 1.00 73.75 95 GLU A C 1
ATOM 747 O O . GLU A 1 95 ? 7.876 14.658 5.547 1.00 73.75 95 GLU A O 1
ATOM 752 N N . PRO A 1 96 ? 6.523 14.580 7.346 1.00 69.44 96 PRO A N 1
ATOM 753 C CA . PRO A 1 96 ? 5.339 14.809 6.553 1.00 69.44 96 PRO A CA 1
ATOM 754 C C . PRO A 1 96 ? 5.315 16.260 6.054 1.00 69.44 96 PRO A C 1
ATOM 756 O O . PRO A 1 96 ? 5.556 17.179 6.835 1.00 69.44 96 PRO A O 1
ATOM 759 N N . PRO A 1 97 ? 4.979 16.498 4.774 1.00 62.53 97 PRO A N 1
ATOM 760 C CA . PRO A 1 97 ? 4.856 17.856 4.248 1.00 62.53 97 PRO A CA 1
ATOM 761 C C . PRO A 1 97 ? 3.669 18.615 4.867 1.00 62.53 97 PRO A C 1
ATOM 763 O O . PRO A 1 97 ? 3.633 19.841 4.821 1.00 62.53 97 PRO A O 1
ATOM 766 N N . MET A 1 98 ? 2.690 17.895 5.431 1.00 72.56 98 MET A N 1
ATOM 767 C CA . MET A 1 98 ? 1.491 18.436 6.074 1.00 72.56 98 MET A CA 1
ATOM 768 C C . MET A 1 98 ? 1.073 17.555 7.266 1.00 72.56 98 MET A C 1
ATOM 770 O O . MET A 1 98 ? 1.276 16.342 7.220 1.00 72.56 98 MET A O 1
ATOM 774 N N . PRO A 1 99 ? 0.472 18.117 8.332 1.00 74.06 99 PRO A N 1
ATOM 775 C CA . PRO A 1 99 ? 0.148 17.375 9.558 1.00 74.06 99 PRO A CA 1
ATOM 776 C C . PRO A 1 99 ? -0.928 16.289 9.379 1.00 74.06 99 PRO A C 1
ATOM 778 O O . PRO A 1 99 ? -1.046 15.391 10.211 1.00 74.06 99 PRO A O 1
ATOM 781 N N . ASP A 1 100 ? -1.717 16.363 8.311 1.00 85.69 100 ASP A N 1
ATOM 782 C CA . ASP A 1 100 ? -2.763 15.410 7.930 1.00 85.69 100 ASP A CA 1
ATOM 783 C C . ASP A 1 100 ? -2.246 14.272 7.037 1.00 85.69 100 ASP A C 1
ATOM 785 O O . ASP A 1 100 ? -3.028 13.434 6.588 1.00 85.69 100 ASP A O 1
ATOM 789 N N . GLN A 1 101 ? -0.940 14.212 6.782 1.00 86.19 101 GLN A N 1
ATOM 790 C CA . GLN A 1 101 ? -0.320 13.191 5.950 1.00 86.19 101 GLN A CA 1
ATOM 791 C C . GLN A 1 101 ? 0.790 12.482 6.714 1.00 86.19 101 GLN A C 1
ATOM 793 O O . GLN A 1 101 ? 1.506 13.082 7.509 1.00 86.19 101 GLN A O 1
ATOM 798 N N . MET A 1 102 ? 0.965 11.189 6.461 1.00 88.44 102 MET A N 1
ATOM 799 C CA . MET A 1 102 ? 2.123 10.439 6.946 1.00 88.44 102 MET A CA 1
ATOM 800 C C . MET A 1 102 ? 2.612 9.492 5.862 1.00 88.44 102 MET A C 1
ATOM 802 O O . MET A 1 102 ? 1.831 8.707 5.329 1.00 88.44 102 MET A O 1
ATOM 806 N N . THR A 1 103 ? 3.907 9.550 5.549 1.00 88.81 103 THR A N 1
ATOM 807 C CA . THR A 1 103 ? 4.517 8.688 4.531 1.00 88.81 103 THR A CA 1
ATOM 808 C C . THR A 1 103 ? 5.612 7.836 5.146 1.00 88.81 103 THR A C 1
ATOM 810 O O . THR A 1 103 ? 6.540 8.358 5.755 1.00 88.81 103 THR A O 1
ATOM 813 N N . TRP A 1 104 ? 5.546 6.524 4.939 1.00 90.38 104 TRP A N 1
ATOM 814 C CA . TRP A 1 104 ? 6.647 5.612 5.240 1.00 90.38 104 TRP A CA 1
ATOM 815 C C . TRP A 1 104 ? 7.295 5.142 3.954 1.00 90.38 104 TRP A C 1
ATOM 817 O O . TRP A 1 104 ? 6.610 4.597 3.093 1.00 90.38 104 TRP A O 1
ATOM 827 N N . ASN A 1 105 ? 8.614 5.272 3.875 1.00 88.38 105 ASN A N 1
ATOM 828 C CA . ASN A 1 105 ? 9.413 4.553 2.897 1.00 88.38 105 ASN A CA 1
ATOM 829 C C . ASN A 1 105 ? 9.727 3.166 3.453 1.00 88.38 105 ASN A C 1
ATOM 831 O O . ASN A 1 105 ? 10.262 3.038 4.554 1.00 88.38 105 ASN A O 1
ATOM 835 N N . ILE A 1 106 ? 9.359 2.143 2.697 1.00 88.75 106 ILE A N 1
ATOM 836 C CA . ILE A 1 106 ? 9.539 0.730 2.991 1.00 88.75 106 ILE A CA 1
ATOM 837 C C . ILE A 1 106 ? 10.709 0.244 2.144 1.00 88.75 106 ILE A C 1
ATOM 839 O O . ILE A 1 106 ? 10.669 0.313 0.914 1.00 88.75 106 ILE A O 1
ATOM 843 N N . TYR A 1 107 ? 11.746 -0.240 2.815 1.00 86.38 107 TYR A N 1
ATOM 844 C CA . TYR A 1 107 ? 12.936 -0.786 2.179 1.00 86.38 107 TYR A CA 1
ATOM 845 C C . TYR A 1 107 ? 12.747 -2.287 2.009 1.00 86.38 107 TYR A C 1
ATOM 847 O O . TYR A 1 107 ? 12.427 -2.988 2.980 1.00 86.38 107 TYR A O 1
ATOM 855 N N . LEU A 1 108 ? 12.942 -2.784 0.792 1.00 86.50 108 LEU A N 1
ATOM 856 C CA . LEU A 1 108 ? 12.862 -4.202 0.480 1.00 86.50 108 LEU A CA 1
ATOM 857 C C . LEU A 1 108 ? 14.257 -4.799 0.303 1.00 86.50 108 LEU A C 1
ATOM 859 O O . LEU A 1 108 ? 15.247 -4.115 0.040 1.00 86.50 108 LEU A O 1
ATOM 863 N N . GLN A 1 109 ? 14.345 -6.114 0.458 1.00 83.19 109 GLN A N 1
ATOM 864 C CA . GLN A 1 109 ? 15.592 -6.836 0.275 1.00 83.19 109 GLN A CA 1
ATOM 865 C C . GLN A 1 109 ? 16.126 -6.660 -1.158 1.00 83.19 109 GLN A C 1
ATOM 867 O O . GLN A 1 109 ? 15.442 -6.936 -2.149 1.00 83.19 109 GLN A O 1
ATOM 872 N N . GLY A 1 110 ? 17.386 -6.231 -1.257 1.00 75.56 110 GLY A N 1
ATOM 873 C CA . GLY A 1 110 ? 18.062 -5.982 -2.530 1.00 75.56 110 GLY A CA 1
ATOM 874 C C . GLY A 1 110 ? 17.777 -4.609 -3.145 1.00 75.56 110 GLY A C 1
ATOM 875 O O . GLY A 1 110 ? 18.135 -4.397 -4.302 1.00 75.56 110 GLY A O 1
ATOM 876 N N . ASP A 1 111 ? 17.128 -3.694 -2.424 1.00 72.75 111 ASP A N 1
ATOM 877 C CA . ASP A 1 111 ? 17.119 -2.279 -2.797 1.00 72.75 111 ASP A CA 1
ATOM 878 C C . ASP A 1 111 ? 18.482 -1.654 -2.407 1.00 72.75 111 ASP A C 1
ATOM 880 O O . ASP A 1 111 ? 18.940 -1.855 -1.278 1.00 72.75 111 ASP A O 1
ATOM 884 N N . PRO A 1 112 ? 19.178 -0.928 -3.302 1.00 63.53 112 PRO A N 1
ATOM 885 C CA . PRO A 1 112 ? 20.397 -0.208 -2.969 1.00 63.53 112 PRO A CA 1
ATOM 886 C C . PRO A 1 112 ? 20.057 0.963 -2.040 1.00 63.53 112 PRO A C 1
ATOM 888 O O . PRO A 1 112 ? 19.452 1.954 -2.442 1.00 63.53 112 PRO A O 1
ATOM 891 N N . ILE A 1 113 ? 20.463 0.827 -0.779 1.00 57.19 113 ILE A N 1
ATOM 892 C CA . ILE A 1 113 ? 20.181 1.777 0.307 1.00 57.19 113 ILE A CA 1
ATOM 893 C C . ILE A 1 113 ? 20.901 3.126 0.089 1.00 57.19 113 ILE A C 1
ATOM 895 O O . ILE A 1 113 ? 20.446 4.154 0.586 1.00 57.19 113 ILE A O 1
ATOM 899 N N . ASP A 1 114 ? 21.962 3.140 -0.725 1.00 56.94 114 ASP A N 1
ATOM 900 C CA . ASP A 1 114 ? 22.858 4.292 -0.907 1.00 56.94 114 ASP A CA 1
ATOM 901 C C . ASP A 1 114 ? 22.598 5.105 -2.189 1.00 56.94 114 ASP A C 1
ATOM 903 O O . ASP A 1 114 ? 23.393 5.972 -2.554 1.00 56.94 114 ASP A O 1
ATOM 907 N N . GLN A 1 115 ? 21.498 4.845 -2.904 1.00 58.03 115 GLN A N 1
ATOM 908 C CA . GLN A 1 115 ? 21.144 5.599 -4.108 1.00 58.03 115 GLN A CA 1
ATOM 909 C C . GLN A 1 115 ? 20.026 6.612 -3.803 1.00 58.03 115 GLN A C 1
ATOM 911 O O . GLN A 1 115 ? 18.881 6.210 -3.577 1.00 58.03 115 GLN A O 1
ATOM 916 N N . PRO A 1 116 ? 20.300 7.934 -3.850 1.00 49.38 116 PRO A N 1
ATOM 917 C CA . PRO A 1 116 ? 19.333 8.981 -3.491 1.00 49.38 116 PRO A CA 1
ATOM 918 C C . PRO A 1 116 ? 18.094 9.054 -4.406 1.00 49.38 116 PRO A C 1
ATOM 920 O O . PRO A 1 116 ? 17.168 9.808 -4.122 1.00 49.38 116 PRO A O 1
ATOM 923 N N . HIS A 1 117 ? 18.039 8.238 -5.462 1.00 52.69 117 HIS A N 1
ATOM 924 C CA . HIS A 1 117 ? 16.927 8.162 -6.413 1.00 52.69 117 HIS A CA 1
ATOM 925 C C . HIS A 1 117 ? 16.396 6.739 -6.628 1.00 52.69 117 HIS A C 1
ATOM 927 O O . HIS A 1 117 ? 15.644 6.509 -7.575 1.00 52.69 117 HIS A O 1
ATOM 933 N N . TYR A 1 118 ? 16.776 5.772 -5.784 1.00 58.41 118 TYR A N 1
ATOM 934 C CA . TYR A 1 118 ? 16.169 4.450 -5.882 1.00 58.41 118 TYR A CA 1
ATOM 935 C C . TYR A 1 118 ? 14.719 4.512 -5.390 1.00 58.41 118 TYR A C 1
ATOM 937 O O . TYR A 1 118 ? 14.470 5.073 -4.319 1.00 58.41 118 TYR A O 1
ATOM 945 N N . PRO A 1 119 ? 13.743 3.983 -6.147 1.00 63.00 119 PRO A N 1
ATOM 946 C CA . PRO A 1 119 ? 12.357 4.029 -5.722 1.00 63.00 119 PRO A CA 1
ATOM 947 C C . PRO A 1 119 ? 12.177 3.145 -4.492 1.00 63.00 119 PRO A C 1
ATOM 949 O O . PRO A 1 119 ? 12.321 1.929 -4.558 1.00 63.00 119 PRO A O 1
ATOM 952 N N . TYR A 1 120 ? 11.846 3.760 -3.366 1.00 72.50 120 TYR A N 1
ATOM 953 C CA . TYR A 1 120 ? 11.351 3.046 -2.196 1.00 72.50 120 TYR A CA 1
ATOM 954 C C . TYR A 1 120 ? 9.862 2.788 -2.384 1.00 72.50 120 TYR A C 1
ATOM 956 O O . TYR A 1 120 ? 9.159 3.631 -2.944 1.00 72.50 120 TYR A O 1
ATOM 964 N N . LEU A 1 121 ? 9.351 1.664 -1.881 1.00 84.38 121 LEU A N 1
ATOM 965 C CA . LEU A 1 121 ? 7.905 1.528 -1.740 1.00 84.38 121 LEU A CA 1
ATOM 966 C C . LEU A 1 121 ? 7.430 2.536 -0.696 1.00 84.38 121 LEU A C 1
ATOM 968 O O . LEU A 1 121 ? 7.880 2.496 0.441 1.00 84.38 121 LEU A O 1
ATOM 972 N N . SER A 1 122 ? 6.515 3.430 -1.055 1.00 85.62 122 SER A N 1
ATOM 973 C CA . SER A 1 122 ? 6.003 4.440 -0.128 1.00 85.62 122 SER A CA 1
ATOM 974 C C . SER A 1 122 ? 4.555 4.142 0.244 1.00 85.62 122 SER A C 1
ATOM 976 O O . SER A 1 122 ? 3.686 4.043 -0.621 1.00 85.62 122 SER A O 1
ATOM 978 N N . ILE A 1 123 ? 4.288 4.036 1.545 1.00 90.19 123 ILE A N 1
ATOM 979 C CA . ILE A 1 123 ? 2.941 3.961 2.112 1.00 90.19 123 ILE A CA 1
ATOM 980 C C . ILE A 1 123 ? 2.558 5.361 2.578 1.00 90.19 123 ILE A C 1
ATOM 982 O O . ILE A 1 123 ? 3.076 5.830 3.590 1.00 90.19 123 ILE A O 1
ATOM 986 N N . LEU A 1 124 ? 1.666 6.018 1.837 1.00 89.25 124 LEU A N 1
ATOM 987 C CA . LEU A 1 124 ? 1.108 7.321 2.195 1.00 89.25 124 LEU A CA 1
ATOM 988 C C . LEU A 1 124 ? -0.270 7.127 2.835 1.00 89.25 124 LEU A C 1
ATOM 990 O O . LEU A 1 124 ? -1.146 6.472 2.267 1.00 89.25 124 LEU A O 1
ATOM 994 N N . LEU A 1 125 ? -0.443 7.693 4.026 1.00 91.62 125 LEU A N 1
ATOM 995 C CA . LEU A 1 125 ? -1.709 7.784 4.738 1.00 91.62 125 LEU A CA 1
ATOM 996 C C . LEU A 1 125 ? -2.181 9.236 4.787 1.00 91.62 125 LEU A C 1
ATOM 998 O O . LEU A 1 125 ? -1.376 10.140 5.007 1.00 91.62 125 LEU A O 1
ATOM 1002 N N . ILE A 1 126 ? -3.488 9.432 4.647 1.00 90.00 126 ILE A N 1
ATOM 1003 C CA . ILE A 1 126 ? -4.165 10.723 4.797 1.00 90.00 126 ILE A CA 1
ATOM 1004 C C . ILE A 1 126 ? -5.138 10.660 5.974 1.00 90.00 126 ILE A C 1
ATOM 1006 O O . ILE A 1 126 ? -5.815 9.648 6.180 1.00 90.00 126 ILE A O 1
ATOM 1010 N N . TYR A 1 127 ? -5.211 11.718 6.773 1.00 88.38 127 TYR A N 1
ATOM 1011 C CA . TYR A 1 127 ? -6.167 11.819 7.865 1.00 88.38 127 TYR A CA 1
ATOM 1012 C C . TYR A 1 127 ? -7.495 12.380 7.352 1.00 88.38 127 TYR A C 1
ATOM 1014 O O . TYR A 1 127 ? -7.569 13.495 6.845 1.00 88.38 127 TYR A O 1
ATOM 1022 N N . THR A 1 128 ? -8.563 11.601 7.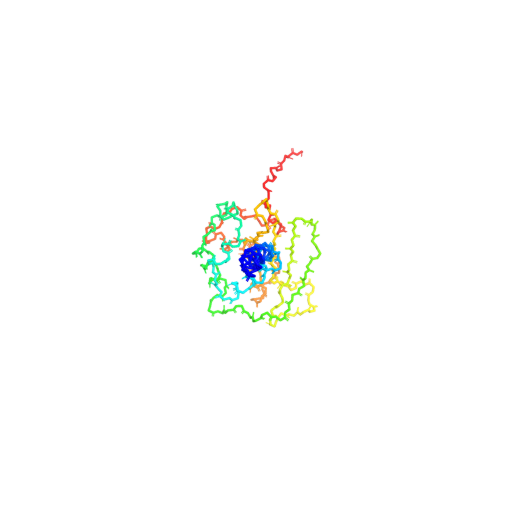492 1.00 85.88 128 THR A N 1
ATOM 1023 C CA . THR A 1 128 ? -9.931 11.988 7.121 1.00 85.88 128 THR A CA 1
ATOM 1024 C C . THR A 1 128 ? -10.782 12.189 8.381 1.00 85.88 128 THR A C 1
ATOM 1026 O O . THR A 1 128 ? -10.402 11.716 9.456 1.00 85.88 128 THR A O 1
ATOM 1029 N N . PRO A 1 129 ? -11.991 12.778 8.289 1.00 83.38 129 PRO A N 1
ATOM 1030 C CA . PRO A 1 129 ? -12.933 12.797 9.413 1.00 83.38 129 PRO A CA 1
ATOM 1031 C C . PRO A 1 129 ? -13.285 11.397 9.953 1.00 83.38 129 PRO A C 1
ATOM 1033 O O . PRO A 1 129 ? -13.689 11.261 11.105 1.00 83.38 129 PRO A O 1
ATOM 1036 N N . LYS A 1 130 ? -13.116 10.345 9.134 1.00 81.94 130 LYS A N 1
ATOM 1037 C CA . LYS A 1 130 ? -13.313 8.935 9.510 1.00 81.94 130 LYS A CA 1
ATOM 1038 C C . LYS A 1 130 ? -12.039 8.277 10.084 1.00 81.94 130 LYS A C 1
ATOM 1040 O O . LYS A 1 130 ? -12.070 7.087 10.396 1.00 81.94 130 LYS A O 1
ATOM 1045 N N . GLY A 1 131 ? -10.938 9.019 10.226 1.00 86.81 131 GLY A N 1
ATOM 1046 C CA . GLY A 1 131 ? -9.630 8.549 10.692 1.00 86.81 131 GLY A CA 1
ATOM 1047 C C . GLY A 1 131 ? -8.582 8.459 9.580 1.00 86.81 131 GLY A C 1
ATOM 1048 O O . GLY A 1 131 ? -8.804 8.899 8.452 1.00 86.81 131 GLY A O 1
ATOM 1049 N N . TRP A 1 132 ? -7.426 7.879 9.901 1.00 91.44 132 TRP A N 1
ATOM 1050 C CA . TRP A 1 132 ? -6.356 7.632 8.934 1.00 91.44 132 TRP A CA 1
ATOM 1051 C C . TRP A 1 132 ? -6.803 6.651 7.844 1.00 91.44 132 TRP A C 1
ATOM 1053 O O . TRP A 1 132 ? -7.454 5.644 8.132 1.00 91.44 132 TRP A O 1
ATOM 1063 N N . LYS A 1 133 ? -6.450 6.948 6.595 1.00 92.56 133 LYS A N 1
ATOM 1064 C CA . LYS A 1 133 ? -6.797 6.164 5.409 1.00 92.56 133 LYS A CA 1
ATOM 1065 C C . LYS A 1 133 ? -5.593 5.982 4.506 1.00 92.56 133 LYS A C 1
ATOM 1067 O O . LYS A 1 133 ? -4.754 6.869 4.391 1.00 92.56 133 LYS A O 1
ATOM 1072 N N . LEU A 1 134 ? -5.519 4.811 3.887 1.00 92.94 134 LEU A N 1
ATOM 1073 C CA . LEU A 1 134 ? -4.469 4.435 2.954 1.00 92.94 134 LEU A CA 1
ATOM 1074 C C . LEU A 1 134 ? -4.705 5.079 1.596 1.00 92.94 134 LEU A C 1
ATOM 1076 O O . LEU A 1 134 ? -5.764 4.867 1.011 1.00 92.94 134 LEU A O 1
ATOM 1080 N N . LEU A 1 135 ? -3.697 5.764 1.066 1.00 90.25 135 LEU A N 1
ATOM 1081 C CA . LEU A 1 135 ? -3.750 6.289 -0.285 1.00 90.25 135 LEU A CA 1
ATOM 1082 C C . LEU A 1 135 ? -3.286 5.238 -1.299 1.00 90.25 135 LEU A C 1
ATOM 1084 O O . LEU A 1 135 ? -2.096 5.109 -1.603 1.00 90.25 135 LEU A O 1
ATOM 1088 N N . LEU A 1 136 ? -4.236 4.456 -1.806 1.00 91.31 136 LEU A N 1
ATOM 1089 C CA . LEU A 1 136 ? -3.942 3.261 -2.601 1.00 91.31 136 LEU A CA 1
ATOM 1090 C C . LEU A 1 136 ? -3.367 3.589 -3.974 1.00 91.31 136 LEU A C 1
ATOM 1092 O O . LEU A 1 136 ? -2.464 2.903 -4.450 1.00 91.31 136 LEU A O 1
ATOM 1096 N N . SER A 1 137 ? -3.842 4.661 -4.596 1.00 88.00 137 SER A N 1
ATOM 1097 C CA . SER A 1 137 ? -3.356 5.101 -5.903 1.00 88.00 137 SER A CA 1
ATOM 1098 C C . SER A 1 137 ? -1.858 5.407 -5.909 1.00 88.00 137 SER A C 1
ATOM 1100 O O . SER A 1 137 ? -1.148 4.998 -6.830 1.00 88.00 137 SER A O 1
ATOM 1102 N N . LYS A 1 138 ? -1.349 6.029 -4.838 1.00 85.75 138 LYS A N 1
ATOM 1103 C CA . LYS A 1 138 ? 0.087 6.278 -4.661 1.00 85.75 138 LYS A CA 1
ATOM 1104 C C . LYS A 1 138 ? 0.873 4.981 -4.542 1.00 85.75 138 LYS A C 1
ATOM 1106 O O . LYS A 1 138 ? 1.939 4.878 -5.140 1.00 85.75 138 LYS A O 1
ATOM 1111 N N . ILE A 1 139 ? 0.347 3.988 -3.829 1.00 89.06 139 ILE A N 1
ATOM 1112 C CA . ILE A 1 139 ? 1.011 2.687 -3.673 1.00 89.06 139 ILE A CA 1
ATOM 1113 C C . ILE A 1 139 ? 1.114 1.981 -5.020 1.00 89.06 139 ILE A C 1
ATOM 1115 O O . ILE A 1 139 ? 2.208 1.585 -5.410 1.00 89.06 139 ILE A O 1
ATOM 1119 N N . LEU A 1 140 ? 0.005 1.871 -5.756 1.00 90.25 140 LEU A N 1
ATOM 1120 C CA . LEU A 1 140 ? -0.013 1.226 -7.072 1.00 90.25 140 LEU A CA 1
ATOM 1121 C C . LEU A 1 140 ? 0.977 1.881 -8.038 1.00 90.25 140 LEU A C 1
ATOM 1123 O O . LEU A 1 140 ? 1.718 1.196 -8.741 1.00 90.25 140 LEU A O 1
ATOM 1127 N N . TYR A 1 141 ? 1.037 3.208 -8.022 1.00 87.50 141 TYR A N 1
ATOM 1128 C CA . TYR A 1 141 ? 1.975 3.974 -8.828 1.00 87.50 141 TYR A CA 1
ATOM 1129 C C . TYR A 1 141 ? 3.433 3.728 -8.444 1.00 87.50 141 TYR A C 1
ATOM 1131 O O . TYR A 1 141 ? 4.265 3.468 -9.309 1.00 87.50 141 TYR A O 1
ATOM 1139 N N . VAL A 1 142 ? 3.753 3.744 -7.150 1.00 86.31 142 VAL A N 1
ATOM 1140 C CA . VAL A 1 142 ? 5.122 3.503 -6.679 1.00 86.31 142 VAL A CA 1
ATOM 1141 C C . VAL A 1 142 ? 5.561 2.058 -6.940 1.00 86.31 142 VAL A C 1
ATOM 1143 O O . VAL A 1 142 ? 6.718 1.836 -7.285 1.00 86.31 142 VAL A O 1
ATOM 1146 N N . VAL A 1 143 ? 4.653 1.080 -6.867 1.00 89.19 143 VAL A N 1
ATOM 1147 C CA . VAL A 1 143 ? 4.939 -0.314 -7.252 1.00 89.19 143 VAL A CA 1
ATOM 1148 C C . VAL A 1 143 ? 5.295 -0.413 -8.742 1.00 89.19 143 VAL A C 1
ATOM 1150 O O . VAL A 1 143 ? 6.249 -1.112 -9.093 1.00 89.19 143 VAL A O 1
ATOM 1153 N N . CYS A 1 144 ? 4.589 0.319 -9.613 1.00 88.75 144 CYS A N 1
ATOM 1154 C CA . CYS A 1 144 ? 4.926 0.404 -11.038 1.00 88.75 144 CYS A CA 1
ATOM 1155 C C . CYS A 1 144 ? 6.328 0.989 -11.249 1.00 88.75 144 CYS A C 1
ATOM 1157 O O . CYS A 1 144 ? 7.152 0.373 -11.927 1.00 88.75 144 CYS A O 1
ATOM 1159 N N . ILE A 1 145 ? 6.629 2.129 -10.616 1.00 85.75 145 ILE A N 1
ATOM 1160 C CA . ILE A 1 145 ? 7.952 2.767 -10.697 1.00 85.75 145 ILE A CA 1
ATOM 1161 C C . ILE A 1 145 ? 9.039 1.804 -10.221 1.00 85.75 145 ILE A C 1
ATOM 1163 O O . ILE A 1 145 ? 10.028 1.601 -10.923 1.00 85.75 145 ILE A O 1
ATOM 1167 N N . TRP A 1 146 ? 8.848 1.179 -9.057 1.00 85.50 146 TRP A N 1
ATOM 1168 C CA . TRP A 1 146 ? 9.807 0.239 -8.479 1.00 85.50 146 TRP A CA 1
ATOM 1169 C C . TRP A 1 146 ? 10.138 -0.900 -9.449 1.00 85.50 146 TRP A C 1
ATOM 1171 O O . TRP A 1 146 ? 11.312 -1.196 -9.688 1.00 85.50 146 TRP A O 1
ATOM 1181 N N . LYS A 1 147 ? 9.118 -1.494 -10.080 1.00 86.56 147 LYS A N 1
ATOM 1182 C CA . LYS A 1 147 ? 9.314 -2.561 -11.068 1.00 86.56 147 LYS A CA 1
ATOM 1183 C C . LYS A 1 147 ? 10.071 -2.065 -12.299 1.00 86.56 147 LYS A C 1
ATOM 1185 O O . LYS A 1 147 ? 10.996 -2.738 -12.749 1.00 86.56 147 LYS A O 1
ATOM 1190 N N . LEU A 1 148 ? 9.676 -0.917 -12.847 1.00 85.81 148 LEU A N 1
ATOM 1191 C CA . LEU A 1 148 ? 10.258 -0.367 -14.071 1.00 85.81 148 LEU A CA 1
ATOM 1192 C C . LEU A 1 148 ? 11.724 0.032 -13.870 1.00 85.81 148 LEU A C 1
ATOM 1194 O O . LEU A 1 148 ? 12.567 -0.315 -14.693 1.00 85.81 148 LEU A O 1
ATOM 1198 N N . VAL A 1 149 ? 12.068 0.675 -12.752 1.00 83.38 149 VAL A N 1
ATOM 1199 C CA . VAL A 1 149 ? 13.469 1.003 -12.441 1.00 83.38 149 VAL A CA 1
ATOM 1200 C C . VAL A 1 149 ? 14.310 -0.268 -12.314 1.00 83.38 149 VAL A C 1
ATOM 1202 O O . VAL A 1 149 ? 15.408 -0.335 -12.863 1.00 83.38 149 VAL A O 1
ATOM 1205 N N . ARG A 1 150 ? 13.784 -1.324 -11.680 1.00 81.56 150 ARG A N 1
ATOM 1206 C CA . ARG A 1 150 ? 14.467 -2.628 -11.609 1.00 81.56 150 ARG A CA 1
ATOM 1207 C C . ARG A 1 150 ? 14.617 -3.331 -12.952 1.00 81.56 150 ARG A C 1
ATOM 1209 O O . ARG A 1 150 ? 15.543 -4.118 -13.114 1.00 81.56 150 ARG A O 1
ATOM 1216 N N . ALA A 1 151 ? 13.743 -3.043 -13.908 1.00 84.25 151 ALA A N 1
ATOM 1217 C CA . ALA A 1 151 ? 13.886 -3.495 -15.286 1.00 84.25 151 ALA A CA 1
ATOM 1218 C C . ALA A 1 151 ? 14.885 -2.645 -16.103 1.00 84.25 151 ALA A C 1
ATOM 1220 O O . ALA A 1 151 ? 15.111 -2.942 -17.273 1.00 84.25 151 ALA A O 1
ATOM 1221 N N . GLY A 1 152 ? 15.502 -1.617 -15.505 1.00 83.56 152 GLY A N 1
ATOM 1222 C CA . GLY A 1 152 ? 16.535 -0.784 -16.129 1.00 83.56 152 GLY A CA 1
ATOM 1223 C C . GLY A 1 152 ? 16.020 0.498 -16.790 1.00 83.56 152 GLY A C 1
ATOM 1224 O O . GLY A 1 152 ? 16.789 1.176 -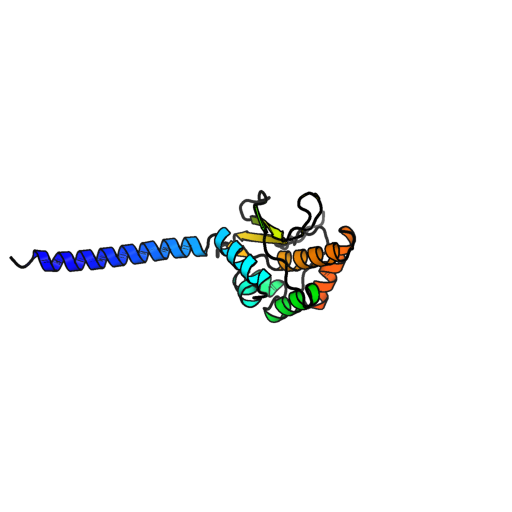17.471 1.00 83.56 152 GLY A O 1
ATOM 1225 N N . TYR A 1 153 ? 14.744 0.857 -16.606 1.00 82.69 153 TYR A N 1
ATOM 1226 C CA . TYR A 1 153 ? 14.195 2.104 -17.145 1.00 82.69 153 TYR A CA 1
ATOM 1227 C C . TYR A 1 153 ? 14.687 3.325 -16.358 1.00 82.69 153 TYR A C 1
ATOM 1229 O O . TYR A 1 153 ? 14.830 3.285 -15.134 1.00 82.69 153 TYR A O 1
ATOM 1237 N N . LYS A 1 154 ? 14.892 4.449 -17.057 1.00 80.19 154 LYS A N 1
ATOM 1238 C CA . LYS A 1 154 ? 15.210 5.734 -16.417 1.00 80.19 154 LYS A CA 1
ATOM 1239 C C . LYS A 1 154 ? 13.994 6.263 -15.657 1.00 80.19 154 LYS A C 1
ATOM 1241 O O . LYS A 1 154 ? 12.878 6.176 -16.164 1.00 80.19 154 LYS A O 1
ATOM 1246 N N . TYR A 1 155 ? 14.214 6.876 -14.493 1.00 75.38 155 TYR A N 1
ATOM 1247 C CA . TYR A 1 155 ? 13.143 7.366 -13.613 1.00 75.38 155 TYR A CA 1
ATOM 1248 C C . TYR A 1 155 ? 12.107 8.242 -14.339 1.00 75.38 155 TYR A C 1
ATOM 1250 O O . TYR A 1 155 ? 10.913 7.976 -14.247 1.00 75.38 155 TYR A O 1
ATOM 1258 N N . GLU A 1 156 ? 12.549 9.204 -15.149 1.00 76.00 156 GLU A N 1
ATOM 1259 C CA . GLU A 1 156 ? 11.671 10.090 -15.935 1.00 76.00 156 GLU A CA 1
ATOM 1260 C C . GLU A 1 156 ? 10.708 9.316 -16.853 1.00 76.00 156 GLU A C 1
ATOM 1262 O O . GLU A 1 156 ? 9.528 9.643 -16.950 1.00 76.00 156 GLU A O 1
ATOM 1267 N N . GLN A 1 157 ? 11.184 8.231 -17.472 1.00 77.19 157 GLN A N 1
ATOM 1268 C CA . GLN A 1 157 ? 10.365 7.370 -18.332 1.00 77.19 157 GLN A CA 1
ATOM 1269 C C . GLN A 1 157 ? 9.358 6.555 -17.514 1.00 77.19 157 GLN A C 1
ATOM 1271 O O . GLN A 1 157 ? 8.252 6.278 -17.978 1.00 77.19 157 GLN A O 1
ATOM 1276 N N . THR A 1 158 ? 9.722 6.173 -16.285 1.00 81.94 158 THR A N 1
ATOM 1277 C CA . THR A 1 158 ? 8.857 5.351 -15.431 1.00 81.94 158 THR A CA 1
ATOM 1278 C C . THR A 1 158 ? 7.590 6.073 -14.992 1.00 81.94 158 THR A C 1
ATOM 1280 O O . THR A 1 158 ? 6.582 5.404 -14.781 1.00 81.94 158 THR A O 1
ATOM 1283 N N . LEU A 1 159 ? 7.597 7.409 -14.906 1.00 79.38 159 LEU A N 1
ATOM 1284 C CA . LEU A 1 159 ? 6.432 8.192 -14.481 1.00 79.38 159 LEU A CA 1
ATOM 1285 C C . LEU A 1 159 ? 5.262 8.020 -15.462 1.00 79.38 159 LEU A C 1
ATOM 1287 O O . LEU A 1 159 ? 4.190 7.549 -15.080 1.00 79.38 159 LEU A O 1
ATOM 1291 N N . GLY A 1 160 ? 5.496 8.312 -16.746 1.00 79.44 160 GLY A N 1
ATOM 1292 C CA . GLY A 1 160 ? 4.486 8.160 -17.799 1.00 79.44 160 GLY A CA 1
ATOM 1293 C C . GLY A 1 160 ? 4.040 6.708 -17.975 1.00 79.44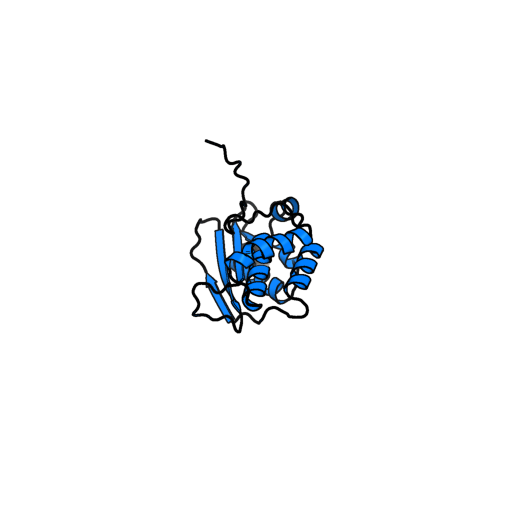 160 GLY A C 1
ATOM 1294 O O . GLY A 1 160 ? 2.845 6.416 -17.951 1.00 79.44 160 GLY A O 1
ATOM 1295 N N . LEU A 1 161 ? 4.999 5.776 -18.033 1.00 85.25 161 LEU A N 1
ATOM 1296 C CA . LEU A 1 161 ? 4.706 4.348 -18.185 1.00 85.25 161 LEU A CA 1
ATOM 1297 C C . LEU A 1 161 ? 3.869 3.791 -17.027 1.00 85.25 161 LEU A C 1
ATOM 1299 O O . LEU A 1 161 ? 2.982 2.970 -17.255 1.00 85.25 161 LEU A O 1
ATOM 1303 N N . SER A 1 162 ? 4.114 4.248 -15.796 1.00 86.88 162 SER A N 1
ATOM 1304 C CA . SER A 1 162 ? 3.325 3.842 -14.629 1.00 86.88 162 SER A CA 1
ATOM 1305 C C . SER A 1 162 ? 1.873 4.295 -14.758 1.00 86.88 162 SER A C 1
ATOM 1307 O O . SER A 1 162 ? 0.964 3.505 -14.514 1.00 86.88 162 SER A O 1
ATOM 1309 N N . VAL A 1 163 ? 1.629 5.533 -15.202 1.00 86.00 163 VAL A N 1
ATOM 1310 C CA . VAL A 1 163 ? 0.264 6.021 -15.459 1.00 86.00 163 VAL A CA 1
ATOM 1311 C C . VAL A 1 163 ? -0.414 5.202 -16.558 1.00 86.00 163 VAL A C 1
ATOM 1313 O O . VAL A 1 163 ? -1.572 4.813 -16.399 1.00 86.00 163 VAL A O 1
ATOM 1316 N N . ASP A 1 164 ? 0.295 4.892 -17.641 1.00 86.31 164 ASP A N 1
ATOM 1317 C CA . ASP A 1 164 ? -0.253 4.117 -18.757 1.00 86.31 164 ASP A CA 1
ATOM 1318 C C . ASP A 1 164 ? -0.585 2.673 -18.373 1.00 86.31 164 ASP A C 1
ATOM 1320 O O . ASP A 1 164 ? -1.569 2.115 -18.861 1.00 86.31 164 ASP A O 1
ATOM 1324 N N . ILE A 1 165 ? 0.209 2.045 -17.500 1.00 89.12 165 ILE A N 1
ATOM 1325 C CA . ILE A 1 165 ? -0.121 0.732 -16.928 1.00 89.12 165 ILE A CA 1
ATOM 1326 C C . ILE A 1 165 ? -1.421 0.841 -16.129 1.00 89.12 165 ILE A C 1
ATOM 1328 O O . ILE A 1 165 ? -2.377 0.124 -16.410 1.00 89.12 165 ILE A O 1
ATOM 1332 N N . LEU A 1 166 ? -1.508 1.778 -15.184 1.00 89.81 166 LEU A N 1
ATOM 1333 C CA . LEU A 1 166 ? -2.686 1.916 -14.325 1.00 89.81 166 LEU A CA 1
ATOM 1334 C C . LEU A 1 166 ? -3.965 2.242 -15.116 1.00 89.81 166 LEU A C 1
ATOM 1336 O O . LEU A 1 166 ? -5.030 1.690 -14.833 1.00 89.81 166 LEU A O 1
ATOM 1340 N N . ARG A 1 167 ? -3.867 3.086 -16.148 1.00 88.31 167 ARG A N 1
ATOM 1341 C CA . ARG A 1 167 ? -4.997 3.420 -17.031 1.00 88.31 167 ARG A CA 1
ATOM 1342 C C . ARG A 1 167 ? -5.474 2.231 -17.860 1.00 88.31 167 ARG A C 1
ATOM 1344 O O . ARG A 1 167 ? -6.680 2.100 -18.063 1.00 88.31 167 ARG A O 1
ATOM 1351 N N . ARG A 1 168 ? -4.573 1.345 -18.302 1.00 90.38 168 ARG A N 1
ATOM 1352 C CA . ARG A 1 168 ? -4.942 0.109 -19.021 1.00 90.38 168 ARG A CA 1
ATOM 1353 C C . ARG A 1 168 ? -5.819 -0.821 -18.184 1.00 90.38 168 ARG A C 1
ATOM 1355 O O . ARG A 1 168 ? -6.660 -1.514 -18.745 1.00 90.38 168 ARG A O 1
ATOM 1362 N N . HIS A 1 169 ? -5.685 -0.770 -16.861 1.00 89.12 169 HIS A N 1
ATOM 1363 C CA . HIS A 1 169 ? -6.531 -1.508 -15.916 1.00 89.12 169 HIS A CA 1
ATOM 1364 C C . HIS A 1 169 ? -7.808 -0.752 -15.510 1.00 89.12 169 HIS A C 1
ATOM 1366 O O . HIS A 1 169 ? -8.533 -1.185 -14.619 1.00 89.12 169 HIS A O 1
ATOM 1372 N N . GLY A 1 170 ? -8.115 0.375 -16.161 1.00 84.75 170 GLY A N 1
ATOM 1373 C CA . GLY A 1 170 ? -9.360 1.116 -15.951 1.00 84.75 170 GLY A CA 1
ATOM 1374 C C . GLY A 1 170 ? -9.343 2.093 -14.773 1.00 84.75 170 GLY A C 1
ATOM 1375 O O . GLY A 1 170 ? -10.411 2.592 -14.403 1.00 84.75 170 GLY A O 1
ATOM 1376 N N . ILE A 1 171 ? -8.167 2.400 -14.209 1.00 85.44 171 ILE A N 1
ATOM 1377 C CA . ILE A 1 171 ? -8.020 3.411 -13.154 1.00 85.44 171 ILE A CA 1
ATOM 1378 C C . ILE A 1 171 ? -8.125 4.807 -13.777 1.00 85.44 171 ILE A C 1
ATOM 1380 O O . ILE A 1 171 ? -7.366 5.172 -14.680 1.00 85.44 171 ILE A O 1
ATOM 1384 N N . ARG A 1 172 ? -9.087 5.599 -13.299 1.00 78.94 172 ARG A N 1
ATOM 1385 C CA . ARG A 1 172 ? -9.418 6.926 -13.848 1.00 78.94 172 ARG A CA 1
ATOM 1386 C C . ARG A 1 172 ? -8.791 8.044 -13.023 1.00 78.94 172 ARG A C 1
ATOM 1388 O O . ARG A 1 172 ? -8.382 7.829 -11.893 1.00 78.94 172 ARG A O 1
ATOM 1395 N N . GLY A 1 173 ? -8.713 9.252 -13.585 1.00 70.50 173 GLY A N 1
ATOM 1396 C CA . GLY A 1 173 ? -8.308 10.453 -12.838 1.00 70.50 173 GLY A CA 1
ATOM 1397 C C . GLY A 1 173 ? -6.817 10.559 -12.490 1.00 70.50 173 GLY A C 1
ATOM 1398 O O . GLY A 1 173 ? -6.427 11.500 -11.805 1.00 70.50 173 GLY A O 1
ATOM 1399 N N . LEU A 1 174 ? -5.975 9.642 -12.976 1.00 68.12 174 LEU A N 1
ATOM 1400 C CA . LEU A 1 174 ? -4.520 9.718 -12.819 1.00 68.12 174 LEU A CA 1
ATOM 1401 C C . LEU A 1 174 ? -3.940 10.768 -13.775 1.00 68.12 174 LEU A C 1
ATOM 1403 O O . LEU A 1 174 ? -4.119 10.647 -14.991 1.00 68.12 174 LEU A O 1
ATOM 1407 N N . ARG A 1 175 ? -3.236 11.775 -13.248 1.00 61.03 175 ARG A N 1
ATOM 1408 C CA . ARG A 1 175 ? -2.418 12.724 -14.024 1.00 61.03 175 ARG A CA 1
ATOM 1409 C C . ARG A 1 175 ? -0.934 12.423 -13.793 1.00 61.03 175 ARG A C 1
ATOM 1411 O O . ARG A 1 175 ? -0.568 11.973 -12.713 1.00 61.03 175 ARG A O 1
ATOM 1418 N N . ALA A 1 176 ? -0.122 12.613 -14.833 1.00 50.97 176 ALA A N 1
ATOM 1419 C CA . ALA A 1 176 ? 1.312 12.311 -14.823 1.00 50.97 176 ALA A CA 1
ATOM 1420 C C . ALA A 1 176 ? 2.172 13.456 -14.264 1.00 50.97 176 ALA A C 1
ATOM 1422 O O . ALA A 1 176 ? 3.339 13.233 -13.958 1.00 50.97 176 ALA A O 1
ATOM 1423 N N . GLU A 1 177 ? 1.600 14.654 -14.134 1.00 49.28 177 GLU A N 1
ATOM 1424 C CA . GLU A 1 177 ? 2.294 15.842 -13.643 1.00 49.28 177 GLU A CA 1
ATOM 1425 C C . GLU A 1 177 ? 2.709 15.623 -12.174 1.00 49.28 177 GLU A C 1
ATOM 1427 O O . GLU A 1 177 ? 1.886 15.478 -11.273 1.00 49.28 177 GLU A O 1
ATOM 1432 N N . ASP A 1 178 ? 4.021 15.476 -11.989 1.00 40.75 178 ASP A N 1
ATOM 1433 C CA . ASP A 1 178 ? 4.805 15.525 -10.751 1.00 40.75 178 ASP A CA 1
ATOM 1434 C C . ASP A 1 178 ? 4.560 14.516 -9.628 1.00 40.75 178 ASP A C 1
ATOM 1436 O O . ASP A 1 178 ? 5.010 14.729 -8.503 1.00 40.75 178 ASP A O 1
ATOM 1440 N N . GLY A 1 179 ? 3.909 13.373 -9.863 1.00 41.78 179 GLY A N 1
ATOM 1441 C CA . GLY A 1 179 ? 3.761 12.343 -8.815 1.00 41.78 179 GLY A CA 1
ATOM 1442 C C . GLY A 1 179 ? 3.052 12.835 -7.535 1.00 41.78 179 GLY A C 1
ATOM 1443 O O . GLY A 1 179 ? 2.951 12.090 -6.546 1.00 41.78 179 GLY A O 1
ATOM 1444 N N . SER A 1 180 ? 2.546 14.066 -7.572 1.00 41.53 180 SER A N 1
ATOM 1445 C CA . SER A 1 180 ? 1.585 14.687 -6.697 1.00 41.53 180 SER A CA 1
ATOM 1446 C C . SER A 1 180 ? 0.240 14.322 -7.296 1.00 41.53 180 SER A C 1
ATOM 1448 O O . SER A 1 180 ? -0.267 14.877 -8.266 1.00 41.53 180 SER A O 1
ATOM 1450 N N . PHE A 1 181 ? -0.351 13.282 -6.729 1.00 46.75 181 PHE A N 1
ATOM 1451 C CA . PHE A 1 181 ? -1.760 13.051 -6.949 1.00 46.75 181 PHE A CA 1
ATOM 1452 C C . PHE A 1 181 ? -2.454 14.345 -6.521 1.00 46.75 181 PHE A C 1
ATOM 1454 O O . PHE A 1 181 ? -2.329 14.742 -5.362 1.00 46.75 181 PHE A O 1
ATOM 1461 N N . ASN A 1 182 ? -3.170 15.018 -7.422 1.00 40.09 182 ASN A N 1
ATOM 1462 C CA . ASN A 1 182 ? -4.164 16.003 -7.006 1.00 40.09 182 ASN A CA 1
ATOM 1463 C C . ASN A 1 182 ? -5.273 15.219 -6.283 1.00 40.09 182 ASN A C 1
ATOM 1465 O O . ASN A 1 182 ? -6.277 14.779 -6.850 1.00 40.09 182 ASN A O 1
ATOM 1469 N N . LEU A 1 183 ? -5.013 14.918 -5.010 1.00 40.47 183 LEU A N 1
ATOM 1470 C CA . LEU A 1 183 ? -5.897 14.175 -4.113 1.00 40.47 183 LEU A CA 1
ATOM 1471 C C . LEU A 1 183 ? -7.139 14.976 -3.775 1.00 40.47 183 LEU A C 1
ATOM 1473 O O . LEU A 1 183 ? -8.189 14.405 -3.506 1.00 40.47 183 LEU A O 1
ATOM 1477 N N . PHE A 1 184 ? -7.027 16.287 -3.918 1.00 40.19 184 PHE A N 1
ATOM 1478 C CA . PHE A 1 184 ? -8.107 17.233 -3.809 1.00 40.19 184 PHE A CA 1
ATOM 1479 C C . PHE A 1 184 ? -8.177 17.936 -5.154 1.00 40.19 184 PHE A C 1
ATOM 1481 O O . PHE A 1 184 ? -7.189 18.522 -5.592 1.00 40.19 184 PHE A O 1
ATOM 1488 N N . GLY A 1 185 ? -9.311 17.824 -5.842 1.00 34.81 185 GLY A N 1
ATOM 1489 C CA . GLY A 1 185 ? -9.569 18.635 -7.021 1.00 34.81 185 GLY A CA 1
ATOM 1490 C C . GLY A 1 185 ? -9.559 20.100 -6.608 1.00 34.81 185 GLY A C 1
ATOM 1491 O O . GLY A 1 185 ? -10.580 20.632 -6.192 1.00 34.81 185 GLY A O 1
ATOM 1492 N N . LYS A 1 186 ? -8.401 20.751 -6.678 1.00 34.56 186 LYS A N 1
ATOM 1493 C CA . LYS A 1 186 ? -8.376 22.180 -6.916 1.00 34.56 186 LYS A CA 1
ATOM 1494 C C . LYS A 1 186 ? -8.568 22.323 -8.412 1.00 34.56 186 LYS A C 1
ATOM 1496 O O . LYS A 1 186 ? -7.680 21.989 -9.189 1.00 34.56 186 LYS A O 1
ATOM 1501 N N . GLU A 1 187 ? -9.768 22.744 -8.796 1.00 37.97 187 GLU A N 1
ATOM 1502 C CA . GLU A 1 187 ? -9.910 23.538 -10.007 1.00 37.97 187 GLU A CA 1
ATOM 1503 C C . GLU A 1 187 ? -8.858 24.646 -9.916 1.00 37.97 187 GLU A C 1
ATOM 1505 O O . GLU A 1 187 ? -8.912 25.502 -9.027 1.00 37.97 187 GLU A O 1
ATOM 1510 N N . GLU A 1 188 ? -7.844 24.576 -10.771 1.00 33.75 188 GLU A N 1
ATOM 1511 C CA . GLU A 1 188 ? -7.019 25.737 -11.050 1.00 33.75 188 GLU A CA 1
ATOM 1512 C C . GLU A 1 188 ? -7.956 26.783 -11.649 1.00 33.75 188 GLU A C 1
ATOM 1514 O O . GLU A 1 188 ? -8.455 26.633 -12.762 1.00 33.75 188 GLU A O 1
ATOM 1519 N N . LYS A 1 189 ? -8.250 27.830 -10.875 1.00 35.28 189 LYS A N 1
ATOM 1520 C CA . LYS A 1 189 ? -8.668 29.087 -11.478 1.00 35.28 189 LYS A CA 1
ATOM 1521 C C . LYS A 1 189 ? -7.459 29.606 -12.241 1.00 35.28 189 LYS A C 1
ATOM 1523 O O . LYS A 1 189 ? -6.478 30.005 -11.615 1.00 35.28 189 LYS A O 1
ATOM 1528 N N . GLU A 1 190 ? -7.553 29.539 -13.563 1.00 33.47 190 GLU A N 1
ATOM 1529 C CA . GLU A 1 190 ? -6.711 30.284 -14.492 1.00 33.47 190 GLU A CA 1
ATOM 1530 C C . GLU A 1 190 ? -6.658 31.754 -14.036 1.00 33.47 190 GLU A C 1
ATOM 1532 O O . GLU A 1 190 ? -7.701 32.369 -13.783 1.00 33.47 190 GLU A O 1
ATOM 1537 N N . TRP A 1 191 ? -5.444 32.279 -13.870 1.00 37.72 191 TRP A N 1
ATOM 1538 C CA . TRP A 1 191 ? -5.162 33.713 -13.821 1.00 37.72 191 TRP A CA 1
ATOM 1539 C C . TRP A 1 191 ? -4.476 34.100 -15.123 1.00 37.72 191 TRP A C 1
ATOM 1541 O O . TRP A 1 191 ? -3.569 33.340 -15.536 1.00 37.72 191 TRP A O 1
#

Radius of gyration: 21.85 Å; chains: 1; bounding box: 48×48×78 Å

Sequence (191 aa):
MRVVIKDRRKWAIVAVAVLLGGAYLAYRHYVSSPYFIKERAVKALLSGDCETLCRLTDEEELKRLNLTPEIVCAVLKDVLGLSQLPPRVGDRLVEPPMPDQMTWNIYLQGDPIDQPHYPYLSILLIYTPKGWKLLLSKILYVVCIWKLVRAGYKYEQTLGLSVDILRRHGIRGLRAEDGSFNLFGKEEKEW

pLDDT: mean 79.04, std 16.11, range [33.47, 95.62]